Protein AF-A0A960FL04-F1 (afdb_monomer)

Radius of gyration: 22.28 Å; Cα contacts (8 Å, |Δi|>4): 168; chains: 1; bounding box: 43×36×70 Å

Foldseek 3Di:
DDDDDPPDPDPPPDDDDDDDDDDDDDDDDDDDDDDDDDPDPQDPPAPLLVQLDDLVCLVVCPDLQVSCLQLQLHWDAPDPDDDGDTDTRPNHDPSSVVSLLVSLVSCCVPPPVLVVQVVVVVVVVDDPVVSSSVSSSVVSSVSSCCSNPPPPLQQQLCNLVVLCVVVVHDLVNLCVVVVHDSVVNNCSSVVVGRDRVSRNVSVVVSVVD

Nearest PDB structures (foldseek):
  8wt6-assembly1_D  TM=8.148E-01  e=6.481E-02  Escherichia coli
  8wt9-assembly1_D  TM=8.478E-01  e=2.878E-01  Escherichia coli
  8wt7-assembly1_C  TM=8.369E-01  e=9.966E-01  Escherichia coli
  5woq-assembly2_C  TM=9.025E-01  e=3.452E+00  Mycolicibacterium smegmatis MC2 155
  3fya-assembly1_A  TM=7.498E-01  e=4.650E+00  Enterobacter sp. RFL1396

Mean predicted aligned error: 14.58 Å

pLDDT: mean 70.56, std 25.03, range [22.61, 95.69]

Secondary structure (DSSP, 8-state):
--PPP--------------------------------SS-TT--TTTSHHHH--GGGGGG---HHHHHHHTT-PPEE--SSS---EEPPSSS-HHHHHHHHHHHHHHHHH-HHHHHHHHHHHHTT--HHHHHHHHHHHHHHHHHHHHHS--TTS--HHHHHHHHHHTT--HHHHHHHHT--HHHHHHHHTTSS--HHHHHHHHHHHHT-

Solvent-accessible surface area (backbone atoms only — not comparable to full-atom values): 13070 Å² total; per-residue (Å²): 140,82,86,77,85,81,82,72,81,80,84,76,91,80,77,89,83,85,90,76,90,85,84,90,80,91,82,84,90,82,93,74,93,77,77,89,81,84,80,76,82,66,65,74,73,85,62,49,60,78,58,60,53,62,75,86,46,59,90,72,58,89,40,68,66,59,49,25,40,48,30,26,41,38,79,35,80,64,57,95,64,98,56,93,44,67,43,84,41,80,89,22,42,65,64,23,39,48,39,44,48,52,52,51,56,44,34,57,77,58,34,67,70,55,42,55,51,50,54,55,43,46,74,72,70,49,52,70,71,57,52,52,46,54,49,35,37,51,52,47,50,54,51,46,48,51,65,79,55,56,64,90,82,61,68,49,26,58,57,52,47,49,58,33,55,79,65,71,53,54,59,61,60,56,14,62,75,70,76,51,53,45,63,60,54,52,30,28,32,69,60,76,41,84,56,66,66,62,43,41,53,51,47,56,52,59,75,74,106

Sequence (209 aa):
MVLLPTDGIDRSENQHHVDILTGSGHGRCRHARRRSRGRCAGLGHRAAAGHIVVPDLAHRLHSEAAFAKLCGACPIPASSGKTNRHRLNRGGGRRANNALFHIVLVRLRHHPPTRAYIERRRAEGRTIREIVRCLKRYVTREVYTAITNPPADLPTGPQLRELRTDRHINLATVANHFATTPTDISRIERGLTHDTHLARRIRDRLLAT

Structure (mmCIF, N/CA/C/O backbone):
data_AF-A0A960FL04-F1
#
_entry.id   AF-A0A960FL04-F1
#
loop_
_atom_site.group_PDB
_atom_site.id
_atom_site.type_symbol
_atom_site.label_atom_id
_atom_site.label_alt_id
_atom_site.label_comp_id
_atom_site.label_asym_id
_atom_site.label_entity_id
_atom_site.label_seq_id
_atom_site.pdbx_PDB_ins_code
_atom_site.Cartn_x
_atom_site.Cartn_y
_atom_site.Cartn_z
_atom_site.occupancy
_atom_site.B_iso_or_equiv
_atom_site.auth_seq_id
_atom_site.auth_comp_id
_atom_site.auth_asym_id
_atom_site.auth_atom_id
_atom_site.pdbx_PDB_model_num
ATOM 1 N N . MET A 1 1 ? -11.256 -16.642 36.821 1.00 31.14 1 MET A N 1
ATOM 2 C CA . MET A 1 1 ? -10.737 -17.378 35.653 1.00 31.14 1 MET A CA 1
ATOM 3 C C . MET A 1 1 ? -11.778 -17.251 34.546 1.00 31.14 1 MET A C 1
ATOM 5 O O . MET A 1 1 ? -12.755 -17.978 34.565 1.00 31.14 1 MET A O 1
ATOM 9 N N . VAL A 1 2 ? -11.669 -16.227 33.690 1.00 23.70 2 VAL A N 1
ATOM 10 C CA . VAL A 1 2 ? -12.632 -15.983 32.598 1.00 23.70 2 VAL A CA 1
ATOM 11 C C . VAL A 1 2 ? -11.871 -16.108 31.287 1.00 23.70 2 VAL A C 1
ATOM 13 O O . VAL A 1 2 ? -10.975 -15.314 31.002 1.00 23.70 2 VAL A O 1
ATOM 16 N N . LEU A 1 3 ? -12.200 -17.167 30.555 1.00 25.98 3 LEU A N 1
ATOM 17 C CA . LEU A 1 3 ? -11.736 -17.474 29.209 1.00 25.98 3 LEU A CA 1
ATOM 18 C C . LEU A 1 3 ? -12.213 -16.376 28.247 1.00 25.98 3 LEU A C 1
ATOM 20 O O . LEU A 1 3 ? -13.405 -16.091 28.170 1.00 25.98 3 LEU A O 1
ATOM 24 N N . LEU A 1 4 ? -11.283 -15.752 27.523 1.00 28.16 4 LEU A N 1
ATOM 25 C CA . LEU A 1 4 ? -11.605 -14.926 26.359 1.00 28.16 4 LEU A CA 1
ATOM 26 C C . LEU A 1 4 ? -11.826 -15.857 25.154 1.00 28.16 4 LEU A C 1
ATOM 28 O O . LEU A 1 4 ? -10.934 -16.664 24.878 1.00 28.16 4 LEU A O 1
ATOM 32 N N . PRO A 1 5 ? -12.943 -15.749 24.413 1.00 29.17 5 PRO A N 1
ATOM 33 C CA . PRO A 1 5 ? -13.119 -16.481 23.167 1.00 29.17 5 PRO A CA 1
ATOM 34 C C . PRO A 1 5 ? -12.147 -15.945 22.117 1.00 29.17 5 PRO A C 1
ATOM 36 O O . PRO A 1 5 ? -12.077 -14.744 21.842 1.00 29.17 5 PRO A O 1
ATOM 39 N N . THR A 1 6 ? -11.368 -16.854 21.547 1.00 36.94 6 THR A N 1
ATOM 40 C CA . THR A 1 6 ? -10.558 -16.621 20.358 1.00 36.94 6 THR A CA 1
ATOM 41 C C . THR A 1 6 ? -11.434 -16.891 19.143 1.00 36.94 6 THR A C 1
ATOM 43 O O . THR A 1 6 ? -11.415 -17.985 18.593 1.00 36.94 6 THR A O 1
ATOM 46 N N . ASP A 1 7 ? -12.211 -15.899 18.708 1.00 29.77 7 ASP A N 1
ATOM 47 C CA . ASP A 1 7 ? -12.921 -16.021 17.433 1.00 29.77 7 ASP A CA 1
ATOM 48 C C . ASP A 1 7 ? -11.915 -15.856 16.292 1.00 29.77 7 ASP A C 1
ATOM 50 O O . ASP A 1 7 ? -11.523 -14.753 15.886 1.00 29.77 7 ASP A O 1
ATOM 54 N N . GLY A 1 8 ? -11.447 -17.015 15.829 1.00 27.41 8 GLY A N 1
ATOM 55 C CA . GLY A 1 8 ? -10.754 -17.188 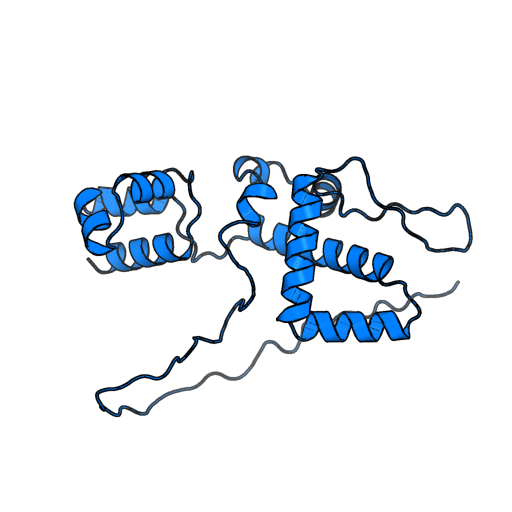14.571 1.00 27.41 8 GLY A CA 1
ATOM 56 C C . GLY A 1 8 ? -11.610 -16.635 13.442 1.00 27.41 8 GLY A C 1
ATOM 57 O O . GLY A 1 8 ? -12.753 -17.031 13.244 1.00 27.41 8 GLY A O 1
ATOM 58 N N . ILE A 1 9 ? -11.039 -15.701 12.686 1.00 33.72 9 ILE A N 1
ATOM 59 C CA . ILE A 1 9 ? -11.548 -15.398 11.354 1.00 33.72 9 ILE A CA 1
ATOM 60 C C . ILE A 1 9 ? -11.244 -16.641 10.524 1.00 33.72 9 ILE A C 1
ATOM 62 O O . ILE A 1 9 ? -10.078 -16.941 10.251 1.00 33.72 9 ILE A O 1
ATOM 66 N N . ASP A 1 10 ? -12.314 -17.367 10.237 1.00 24.41 10 ASP A N 1
ATOM 67 C CA . ASP A 1 10 ? -12.359 -18.608 9.490 1.00 24.41 10 ASP A CA 1
ATOM 68 C C . ASP A 1 10 ? -11.531 -18.510 8.197 1.00 24.41 10 ASP A C 1
ATOM 70 O O . ASP A 1 10 ? -11.636 -17.550 7.428 1.00 24.41 10 ASP A O 1
ATOM 74 N N . ARG A 1 11 ? -10.631 -19.478 8.009 1.00 28.89 11 ARG A N 1
ATOM 75 C CA . ARG A 1 11 ? -9.675 -19.569 6.892 1.00 28.89 11 ARG A CA 1
ATOM 76 C C . ARG A 1 11 ? -10.139 -20.554 5.811 1.00 28.89 11 ARG A C 1
ATOM 78 O O . ARG A 1 11 ? -9.328 -20.923 4.966 1.00 28.89 11 ARG A O 1
ATOM 85 N N . SER A 1 12 ? -11.392 -21.006 5.843 1.00 27.52 12 SER A N 1
ATOM 86 C CA . SER A 1 12 ? -11.799 -22.234 5.147 1.00 27.52 12 SER A CA 1
ATOM 87 C C . SER A 1 12 ? -12.640 -22.082 3.870 1.00 27.52 12 SER A C 1
ATOM 89 O O . SER A 1 12 ? -12.880 -23.088 3.216 1.00 27.52 12 SER A O 1
ATOM 91 N N . GLU A 1 13 ? -13.003 -20.884 3.403 1.00 27.16 13 GLU A N 1
ATOM 92 C CA . GLU A 1 13 ? -13.770 -20.738 2.143 1.00 27.16 13 GLU A CA 1
ATOM 93 C C . GLU A 1 13 ? -12.901 -20.304 0.956 1.00 27.16 13 GLU A C 1
ATOM 95 O O . GLU A 1 13 ? -13.159 -19.309 0.280 1.00 27.16 13 GLU A O 1
ATOM 100 N N . ASN A 1 14 ? -11.818 -21.040 0.713 1.00 31.89 14 ASN A N 1
ATOM 101 C CA . ASN A 1 14 ? -10.922 -20.783 -0.411 1.00 31.89 14 ASN A CA 1
ATOM 102 C C . ASN A 1 14 ? -10.630 -22.077 -1.180 1.00 31.89 14 ASN A C 1
ATOM 104 O O . ASN A 1 14 ? -9.474 -22.431 -1.363 1.00 31.89 14 ASN A O 1
ATOM 108 N N . GLN A 1 15 ? -11.668 -22.802 -1.605 1.00 32.00 15 GLN A N 1
ATOM 109 C CA . GLN A 1 15 ? -11.532 -23.924 -2.535 1.00 32.00 15 GLN A CA 1
ATOM 110 C C . GLN A 1 15 ? -12.874 -24.185 -3.247 1.00 32.00 15 GLN A C 1
ATOM 112 O O . GLN A 1 15 ? -13.914 -24.169 -2.599 1.00 32.00 15 GLN A O 1
ATOM 117 N N . HIS A 1 16 ? -12.818 -24.465 -4.558 1.00 23.75 16 HIS A N 1
ATOM 118 C CA . HIS A 1 16 ? -13.925 -24.762 -5.496 1.00 23.75 16 HIS A CA 1
ATOM 119 C C . HIS A 1 16 ? -14.654 -23.496 -6.006 1.00 23.75 16 HIS A C 1
ATOM 121 O O . HIS A 1 16 ? -15.264 -22.762 -5.249 1.00 23.75 16 HIS A O 1
ATOM 127 N N . HIS A 1 17 ? -14.580 -23.100 -7.278 1.00 24.36 17 HIS A N 1
ATOM 128 C CA . HIS A 1 17 ? -14.848 -23.896 -8.471 1.00 24.36 17 HIS A CA 1
ATOM 129 C C . HIS A 1 17 ? -14.073 -23.325 -9.675 1.00 24.36 17 HIS A C 1
ATOM 131 O O . HIS A 1 17 ? -14.052 -22.114 -9.906 1.00 24.36 17 HIS A O 1
ATOM 137 N N . VAL A 1 18 ? -13.422 -24.221 -10.410 1.00 25.67 18 VAL A N 1
ATOM 138 C CA . VAL A 1 18 ? -12.772 -23.999 -11.708 1.00 25.67 18 VAL A CA 1
ATOM 139 C C . VAL A 1 18 ? -13.790 -24.379 -12.803 1.00 25.67 18 VAL A C 1
ATOM 141 O O . VAL A 1 18 ? -14.820 -24.968 -12.483 1.00 25.67 18 VAL A O 1
ATOM 144 N N . ASP A 1 19 ? -13.481 -24.044 -14.056 1.00 22.61 19 ASP A N 1
ATOM 145 C CA . ASP A 1 19 ? -14.133 -24.463 -15.315 1.00 22.61 19 ASP A CA 1
ATOM 146 C C . ASP A 1 19 ? -15.198 -23.533 -15.914 1.00 22.61 19 ASP A C 1
ATOM 148 O O . ASP A 1 19 ? -16.098 -23.066 -15.228 1.00 22.61 19 ASP A O 1
ATOM 152 N N . ILE A 1 20 ? -15.260 -23.286 -17.226 1.00 25.33 20 ILE A N 1
ATOM 153 C CA . ILE A 1 20 ? -14.316 -23.192 -18.362 1.00 25.33 20 ILE A CA 1
ATOM 154 C C . ILE A 1 20 ? -15.226 -22.713 -19.511 1.00 25.33 20 ILE A C 1
ATOM 156 O O . ILE A 1 20 ? -16.278 -23.309 -19.694 1.00 25.33 20 ILE A O 1
ATOM 160 N N . LEU A 1 21 ? -14.792 -21.674 -20.247 1.00 26.05 21 LEU A N 1
ATOM 161 C CA . LEU A 1 21 ? -15.064 -21.355 -21.673 1.00 26.05 21 LEU A CA 1
ATOM 162 C C . LEU A 1 21 ? -16.557 -21.266 -22.130 1.00 26.05 21 LEU A C 1
ATOM 164 O O . LEU A 1 21 ? -17.462 -21.760 -21.493 1.00 26.05 21 LEU A O 1
ATOM 168 N N . THR A 1 22 ? -17.021 -20.587 -23.178 1.00 25.73 22 THR A N 1
ATOM 169 C CA . THR A 1 22 ? -16.543 -20.085 -24.477 1.00 25.73 22 THR A CA 1
ATOM 170 C C . THR A 1 22 ? -17.613 -19.090 -24.971 1.00 25.73 22 THR A C 1
ATOM 172 O O . THR A 1 22 ? -18.790 -19.269 -24.669 1.00 25.73 22 THR A O 1
ATOM 175 N N . GLY A 1 23 ? -17.260 -18.092 -25.791 1.00 23.03 23 GLY A N 1
ATOM 176 C CA . GLY A 1 23 ? -18.267 -17.273 -26.483 1.00 23.03 23 GLY A CA 1
ATOM 177 C C . GLY A 1 23 ? -17.691 -16.114 -27.289 1.00 23.03 23 GLY A C 1
ATOM 178 O O . GLY A 1 23 ? -17.760 -14.964 -26.867 1.00 23.03 23 GLY A O 1
ATOM 179 N N . SER A 1 24 ? -17.096 -16.439 -28.438 1.00 26.67 24 SER A N 1
ATOM 180 C CA . SER A 1 24 ? -16.622 -15.500 -29.461 1.00 26.67 24 SER A CA 1
ATOM 181 C C . SER A 1 24 ? -17.782 -14.704 -30.073 1.00 26.67 24 SER A C 1
ATOM 183 O O . SER A 1 24 ? -18.812 -15.282 -30.404 1.00 26.67 24 SER A O 1
ATOM 185 N N . GLY A 1 25 ? -17.600 -13.400 -30.296 1.00 24.72 25 GLY A N 1
ATOM 186 C CA . GLY A 1 25 ? -18.564 -12.562 -31.015 1.00 24.72 25 GLY A CA 1
ATOM 187 C C . GLY A 1 25 ? -17.971 -11.205 -31.389 1.00 24.72 25 GLY A C 1
ATOM 188 O O . GLY A 1 25 ? -17.815 -10.328 -30.544 1.00 24.72 25 GLY A O 1
ATOM 189 N N . HIS A 1 26 ? -17.600 -11.053 -32.659 1.00 26.77 26 HIS A N 1
ATOM 190 C CA . HIS A 1 26 ? -17.077 -9.825 -33.259 1.00 26.77 26 HIS A CA 1
ATOM 191 C C . HIS A 1 26 ? -18.150 -8.720 -33.316 1.00 26.77 26 HIS A C 1
ATOM 193 O O . HIS A 1 26 ? -19.274 -8.978 -33.730 1.00 26.77 26 HIS A O 1
ATOM 199 N N . GLY A 1 27 ? -17.790 -7.470 -32.999 1.00 24.75 27 GLY A N 1
ATOM 200 C CA . GLY A 1 27 ? -18.679 -6.316 -33.187 1.00 24.75 27 GLY A CA 1
ATOM 201 C C . GLY A 1 27 ? -18.007 -4.983 -32.863 1.00 24.75 27 GLY A C 1
ATOM 202 O O . GLY A 1 27 ? -17.686 -4.691 -31.715 1.00 24.75 27 GLY A O 1
ATOM 203 N N . ARG A 1 28 ? -17.755 -4.180 -33.896 1.00 25.72 28 ARG A N 1
ATOM 204 C CA . ARG A 1 28 ? -17.073 -2.881 -33.840 1.00 25.72 28 ARG A CA 1
ATOM 205 C C . ARG A 1 28 ? -17.951 -1.766 -33.239 1.00 25.72 28 ARG A C 1
ATOM 207 O O . ARG A 1 28 ? -19.141 -1.700 -33.506 1.00 25.72 28 ARG A O 1
ATOM 214 N N . CYS A 1 29 ? -17.264 -0.811 -32.601 1.00 26.19 29 CYS A N 1
ATOM 215 C CA . CYS A 1 29 ? -17.565 0.630 -32.509 1.00 26.19 29 CYS A CA 1
ATOM 216 C C . CYS A 1 29 ? -18.664 1.162 -31.549 1.00 26.19 29 CYS A C 1
ATOM 218 O O . CYS A 1 29 ? -19.853 1.041 -31.808 1.00 26.19 29 CYS A O 1
ATOM 220 N N . ARG A 1 30 ? -18.184 1.982 -30.585 1.00 25.47 30 ARG A N 1
ATOM 221 C CA . ARG A 1 30 ? -18.693 3.285 -30.059 1.00 25.47 30 ARG A CA 1
ATOM 222 C C . ARG A 1 30 ? -18.921 3.321 -28.534 1.00 25.47 30 ARG A C 1
ATOM 224 O O . ARG A 1 30 ? -19.793 2.664 -27.994 1.00 25.47 30 ARG A O 1
ATOM 231 N N . HIS A 1 31 ? -18.100 4.143 -27.869 1.00 31.23 31 HIS A N 1
ATOM 232 C CA . HIS A 1 31 ? -18.301 4.787 -26.560 1.00 31.23 31 HIS A CA 1
ATOM 233 C C . HIS A 1 31 ? -19.063 4.011 -25.466 1.00 31.23 31 HIS A C 1
ATOM 235 O O . HIS A 1 31 ? -20.243 4.243 -25.235 1.00 31.23 31 HIS A O 1
ATOM 241 N N . ALA A 1 32 ? -18.343 3.219 -24.661 1.00 24.50 32 ALA A N 1
ATOM 242 C CA . ALA A 1 32 ? -18.790 2.857 -23.314 1.00 24.50 32 ALA A CA 1
ATOM 243 C C . ALA A 1 32 ? -17.594 2.572 -22.393 1.00 24.50 32 ALA A C 1
ATOM 245 O O . ALA A 1 32 ? -16.780 1.680 -22.629 1.00 24.50 32 ALA A O 1
ATOM 246 N N . ARG A 1 33 ? -17.485 3.352 -21.312 1.00 35.19 33 ARG A N 1
ATOM 247 C CA . ARG A 1 33 ? -16.512 3.171 -20.228 1.00 35.19 33 ARG A CA 1
ATOM 248 C C . ARG A 1 33 ? -16.743 1.818 -19.542 1.00 35.19 33 ARG A C 1
ATOM 250 O O . ARG A 1 33 ? -17.565 1.727 -18.636 1.00 35.19 33 ARG A O 1
ATOM 257 N N . ARG A 1 34 ? -15.985 0.781 -19.903 1.00 27.58 34 ARG A N 1
ATOM 258 C CA . ARG A 1 34 ? -15.960 -0.495 -19.167 1.00 27.58 34 ARG A CA 1
ATOM 259 C C . ARG A 1 34 ? -14.714 -0.545 -18.283 1.00 27.58 34 ARG A C 1
ATOM 261 O O . ARG A 1 34 ? -13.635 -0.942 -18.705 1.00 27.58 34 ARG A O 1
ATOM 268 N N . ARG A 1 35 ? -14.865 -0.062 -17.044 1.00 29.61 35 ARG A N 1
ATOM 269 C CA . ARG A 1 35 ? -13.852 -0.182 -15.986 1.00 29.61 35 ARG A CA 1
ATOM 270 C C . ARG A 1 35 ? -13.666 -1.660 -15.650 1.00 29.61 35 ARG A C 1
ATOM 272 O O . ARG A 1 35 ? -14.594 -2.294 -15.151 1.00 29.61 35 ARG A O 1
ATOM 279 N N . SER A 1 36 ? -12.464 -2.166 -15.892 1.00 27.89 36 SER A N 1
ATOM 280 C CA . SER A 1 36 ? -11.960 -3.415 -15.336 1.00 27.89 36 SER A CA 1
ATOM 281 C C . SER A 1 36 ? -12.150 -3.411 -13.815 1.00 27.89 36 SER A C 1
ATOM 283 O O . SER A 1 36 ? -11.622 -2.564 -13.092 1.00 27.89 36 SER A O 1
ATOM 285 N N . ARG A 1 37 ? -12.979 -4.332 -13.323 1.00 32.66 37 ARG A N 1
ATOM 286 C CA . ARG A 1 37 ? -13.161 -4.615 -11.899 1.00 32.66 37 ARG A CA 1
ATOM 287 C C . ARG A 1 37 ? -12.581 -5.995 -11.638 1.00 32.66 37 ARG A C 1
ATOM 289 O O . ARG A 1 37 ? -13.041 -6.964 -12.224 1.00 32.66 37 ARG A O 1
ATOM 296 N N . GLY A 1 38 ? -11.590 -6.062 -10.757 1.00 29.17 38 GLY A N 1
ATOM 297 C CA . GLY A 1 38 ? -11.053 -7.317 -10.244 1.00 29.17 38 GLY A CA 1
ATOM 298 C C . GLY A 1 38 ? -9.600 -7.167 -9.817 1.00 29.17 38 GLY A C 1
ATOM 299 O O . GLY A 1 38 ? -8.720 -7.182 -10.667 1.00 29.17 38 GLY A O 1
ATOM 300 N N . ARG A 1 39 ? -9.396 -7.075 -8.493 1.00 31.81 39 ARG A N 1
ATOM 301 C CA . ARG A 1 39 ? -8.144 -6.890 -7.727 1.00 31.81 39 ARG A CA 1
ATOM 302 C C . ARG A 1 39 ? -7.782 -5.420 -7.445 1.00 31.81 39 ARG A C 1
ATOM 304 O O . ARG A 1 39 ? -7.383 -4.660 -8.315 1.00 31.81 39 ARG A O 1
ATOM 311 N N . CYS A 1 40 ? -7.982 -5.026 -6.183 1.00 30.20 40 CYS A N 1
ATOM 312 C CA . CYS A 1 40 ? -7.580 -3.745 -5.587 1.00 30.20 40 CYS A CA 1
ATOM 313 C C . CYS A 1 40 ? -8.107 -2.472 -6.281 1.00 30.20 40 CYS A C 1
ATOM 315 O O . CYS A 1 40 ? -7.363 -1.523 -6.529 1.00 30.20 40 CYS A O 1
ATOM 317 N N . ALA A 1 41 ? -9.416 -2.391 -6.536 1.00 35.22 41 ALA A N 1
ATOM 318 C CA . ALA A 1 41 ? -10.051 -1.146 -6.976 1.00 35.22 41 ALA A CA 1
ATOM 319 C C . ALA A 1 41 ? -10.153 -0.141 -5.806 1.00 35.22 41 ALA A C 1
ATOM 321 O O . ALA A 1 41 ? -11.191 -0.010 -5.164 1.00 35.22 41 ALA A O 1
ATOM 322 N N . GLY A 1 42 ? -9.049 0.548 -5.506 1.00 26.08 42 GLY A N 1
ATOM 323 C CA . GLY A 1 42 ? -9.003 1.591 -4.476 1.00 26.08 42 GLY A CA 1
ATOM 324 C C . GLY A 1 42 ? -7.611 2.062 -4.049 1.00 26.08 42 GLY A C 1
ATOM 325 O O . GLY A 1 42 ? -7.520 2.967 -3.228 1.00 26.08 42 GLY A O 1
ATOM 326 N N . LEU A 1 43 ? -6.522 1.505 -4.584 1.00 33.19 43 LEU A N 1
ATOM 327 C CA . LEU A 1 43 ? -5.189 2.071 -4.382 1.00 33.19 43 LEU A CA 1
ATOM 328 C C . LEU A 1 43 ? -4.878 2.999 -5.556 1.00 33.19 43 LEU A C 1
ATOM 330 O O . LEU A 1 43 ? -4.527 2.554 -6.645 1.00 33.19 43 LEU A O 1
ATOM 334 N N . GLY A 1 44 ? -4.994 4.309 -5.330 1.00 28.95 44 GLY A N 1
ATOM 335 C CA . GLY A 1 44 ? -4.253 5.294 -6.115 1.00 28.95 44 GLY A CA 1
ATOM 336 C C . GLY A 1 44 ? -2.762 5.029 -5.909 1.00 28.95 44 GLY A C 1
ATOM 337 O O . GLY A 1 44 ? -2.134 5.603 -5.024 1.00 28.95 44 GLY A O 1
ATOM 338 N N . HIS A 1 45 ? -2.226 4.082 -6.676 1.00 37.69 45 HIS A N 1
ATOM 339 C CA . HIS A 1 45 ? -0.957 3.394 -6.442 1.00 37.69 45 HIS A CA 1
ATOM 340 C C . HIS A 1 45 ? 0.296 4.273 -6.558 1.00 37.69 45 HIS A C 1
ATOM 342 O O . HIS A 1 45 ? 1.390 3.790 -6.295 1.00 37.69 45 HIS A O 1
ATOM 348 N N . ARG A 1 46 ? 0.174 5.555 -6.913 1.00 34.88 46 ARG A N 1
ATOM 349 C CA . ARG A 1 46 ? 1.332 6.376 -7.288 1.00 34.88 46 ARG A CA 1
ATOM 350 C C . ARG A 1 46 ? 1.870 7.321 -6.209 1.00 34.88 46 ARG A C 1
ATOM 352 O O . ARG A 1 46 ? 2.988 7.785 -6.366 1.00 34.88 46 ARG A O 1
ATOM 359 N N . ALA A 1 47 ? 1.149 7.575 -5.111 1.00 31.88 47 ALA A N 1
ATOM 360 C CA . ALA A 1 47 ? 1.601 8.561 -4.112 1.00 31.88 47 ALA A CA 1
ATOM 361 C C . ALA A 1 47 ? 1.817 8.007 -2.692 1.00 31.88 47 ALA A C 1
ATOM 363 O O . ALA A 1 47 ? 2.711 8.464 -1.991 1.00 31.88 47 ALA A O 1
ATOM 364 N N . ALA A 1 48 ? 1.041 7.018 -2.235 1.00 31.75 48 ALA A N 1
ATOM 365 C CA . ALA A 1 48 ? 1.092 6.623 -0.821 1.00 31.75 48 ALA A CA 1
ATOM 366 C C . ALA A 1 48 ? 2.265 5.686 -0.473 1.00 31.75 48 ALA A C 1
ATOM 368 O O . ALA A 1 48 ? 2.835 5.812 0.607 1.00 31.75 48 ALA A O 1
ATOM 369 N N . ALA A 1 49 ? 2.655 4.771 -1.369 1.00 37.03 49 ALA A N 1
ATOM 370 C CA . ALA A 1 49 ? 3.681 3.765 -1.069 1.00 37.03 49 ALA A CA 1
ATOM 371 C C . ALA A 1 49 ? 5.088 4.375 -0.911 1.00 37.03 49 ALA A C 1
ATOM 373 O O . ALA A 1 49 ? 5.787 4.048 0.046 1.00 37.03 49 ALA A O 1
ATOM 374 N N . GLY A 1 50 ? 5.458 5.335 -1.770 1.00 42.38 50 GLY A N 1
ATOM 375 C CA . GLY A 1 50 ? 6.775 5.989 -1.735 1.00 42.38 50 GLY A CA 1
ATOM 376 C C . GLY A 1 50 ? 7.037 6.850 -0.492 1.00 42.38 50 GLY A C 1
ATOM 377 O O . GLY A 1 50 ? 8.186 7.149 -0.186 1.00 42.38 50 GLY A O 1
ATOM 378 N N . HIS A 1 51 ? 5.994 7.230 0.255 1.00 42.16 51 HIS A N 1
ATOM 379 C CA . HIS A 1 51 ? 6.134 7.987 1.505 1.00 42.16 51 HIS A CA 1
ATOM 380 C C . HIS A 1 51 ? 6.107 7.121 2.770 1.00 42.16 51 HIS A C 1
ATOM 382 O O . HIS A 1 51 ? 6.419 7.632 3.848 1.00 42.16 51 HIS A O 1
ATOM 388 N N . ILE A 1 52 ? 5.695 5.851 2.674 1.00 51.47 52 ILE A N 1
ATOM 389 C CA . ILE A 1 52 ? 5.557 4.977 3.847 1.00 51.47 52 ILE A CA 1
ATOM 390 C C . ILE A 1 52 ? 6.831 4.164 4.065 1.00 51.47 52 ILE A C 1
ATOM 392 O O . ILE A 1 52 ? 7.250 4.037 5.214 1.00 51.47 52 ILE A O 1
ATOM 396 N N . VAL A 1 53 ? 7.459 3.645 3.003 1.00 52.72 53 VAL A N 1
ATOM 397 C CA . VAL A 1 53 ? 8.623 2.755 3.126 1.00 52.72 53 VAL A CA 1
ATOM 398 C C . VAL A 1 53 ? 9.658 3.079 2.059 1.00 52.72 53 VAL A C 1
ATOM 400 O O . VAL A 1 53 ? 9.371 3.021 0.867 1.00 52.72 53 VAL A O 1
ATOM 403 N N . VAL A 1 54 ? 10.871 3.414 2.501 1.00 52.19 54 VAL A N 1
ATOM 404 C CA . VAL A 1 54 ? 12.059 3.385 1.643 1.00 52.19 54 VAL A CA 1
ATOM 405 C C . VAL A 1 54 ? 12.321 1.903 1.335 1.00 52.19 54 VAL A C 1
ATOM 407 O O . VAL A 1 54 ? 12.423 1.141 2.293 1.00 52.19 54 VAL A O 1
ATOM 410 N N . PRO A 1 55 ? 12.401 1.461 0.067 1.00 50.47 55 PRO A N 1
ATOM 411 C CA . PRO A 1 55 ? 12.603 0.048 -0.291 1.00 50.47 55 PRO A CA 1
ATOM 412 C C . PRO A 1 55 ? 13.803 -0.596 0.417 1.00 50.47 55 PRO A C 1
ATOM 414 O O . PRO A 1 55 ? 13.743 -1.748 0.835 1.00 50.47 55 PRO A O 1
ATOM 417 N N . ASP A 1 56 ? 14.846 0.196 0.656 1.00 50.53 56 ASP A N 1
ATOM 418 C CA . ASP A 1 56 ? 16.049 -0.190 1.397 1.00 50.53 56 ASP A CA 1
ATOM 419 C C . ASP A 1 56 ? 15.803 -0.476 2.893 1.00 50.53 56 ASP A C 1
ATOM 421 O O . ASP A 1 56 ? 16.637 -1.036 3.588 1.00 50.53 56 ASP A O 1
ATOM 425 N N . LEU A 1 57 ? 14.631 -0.142 3.431 1.00 58.00 57 LEU A N 1
ATOM 426 C CA . LEU A 1 57 ? 14.258 -0.503 4.795 1.00 58.00 57 LEU A CA 1
ATOM 427 C C . LEU A 1 57 ? 13.652 -1.909 4.878 1.00 58.00 57 LEU A C 1
ATOM 429 O O . LEU A 1 57 ? 13.620 -2.475 5.965 1.00 58.00 57 LEU A O 1
ATOM 433 N N . ALA A 1 58 ? 13.181 -2.487 3.765 1.00 60.34 58 ALA A N 1
ATOM 434 C CA . ALA A 1 58 ? 12.435 -3.747 3.773 1.00 60.34 58 ALA A CA 1
ATOM 435 C C . ALA A 1 58 ? 13.232 -4.901 4.406 1.00 60.34 58 ALA A C 1
ATOM 437 O O . ALA A 1 58 ? 12.697 -5.611 5.256 1.00 60.34 58 ALA A O 1
ATOM 438 N N . HIS A 1 59 ? 14.527 -5.017 4.091 1.00 64.12 59 HIS A N 1
ATOM 439 C CA . HIS A 1 59 ? 15.415 -6.036 4.667 1.00 64.12 59 HIS A CA 1
ATOM 440 C C . HIS A 1 59 ? 15.710 -5.822 6.167 1.00 64.12 59 HIS A C 1
ATOM 442 O O . HIS A 1 59 ? 16.134 -6.748 6.851 1.00 64.12 59 HIS A O 1
ATOM 448 N N . ARG A 1 60 ? 15.464 -4.616 6.700 1.00 66.62 60 ARG A N 1
ATOM 449 C CA . ARG A 1 60 ? 15.670 -4.253 8.117 1.00 66.62 60 ARG A CA 1
ATOM 450 C C . ARG A 1 60 ? 14.395 -4.364 8.961 1.00 66.62 60 ARG A C 1
ATOM 452 O O . ARG A 1 60 ? 14.415 -4.097 10.163 1.00 66.62 60 ARG A O 1
ATOM 459 N N . LEU A 1 61 ? 13.254 -4.711 8.357 1.00 71.06 61 LEU A N 1
ATOM 460 C CA . LEU A 1 61 ? 11.973 -4.823 9.057 1.00 71.06 61 LEU A CA 1
ATOM 461 C C . LEU A 1 61 ? 11.764 -6.236 9.619 1.00 71.06 61 LEU A C 1
ATOM 463 O O . LEU A 1 61 ? 11.044 -7.056 9.055 1.00 71.06 61 LEU A O 1
ATOM 467 N N . HIS A 1 62 ? 12.332 -6.489 10.795 1.00 70.50 62 HIS A N 1
ATOM 468 C CA . HIS A 1 62 ? 12.291 -7.806 11.444 1.00 70.50 62 HIS A CA 1
ATOM 469 C C . HIS A 1 62 ? 10.912 -8.219 12.000 1.00 70.50 62 HIS A C 1
ATOM 471 O O . HIS A 1 62 ? 10.712 -9.386 12.318 1.00 70.50 62 HIS A O 1
ATOM 477 N N . SER A 1 63 ? 9.950 -7.294 12.158 1.00 84.69 63 SER A N 1
ATOM 478 C CA . SER A 1 63 ? 8.599 -7.644 12.628 1.00 84.69 63 SER A CA 1
ATOM 479 C C . SER A 1 63 ? 7.508 -6.648 12.223 1.00 84.69 63 SER A C 1
ATOM 481 O O . SER A 1 63 ? 7.740 -5.440 12.104 1.00 84.69 63 SER A O 1
ATOM 483 N N . GLU A 1 64 ? 6.270 -7.144 12.122 1.00 85.31 64 GLU A N 1
ATOM 484 C CA . GLU A 1 64 ? 5.066 -6.325 11.903 1.00 85.31 64 GLU A CA 1
ATOM 485 C C . GLU A 1 64 ? 4.897 -5.263 13.007 1.00 85.31 64 GLU A C 1
ATOM 487 O O . GLU A 1 64 ? 4.515 -4.117 12.756 1.00 85.31 64 GLU A O 1
ATOM 492 N N . ALA A 1 65 ? 5.201 -5.625 14.258 1.00 85.50 65 ALA A N 1
ATOM 493 C CA . ALA A 1 65 ? 5.094 -4.718 15.395 1.00 85.50 65 ALA A CA 1
ATOM 494 C C . ALA A 1 65 ? 6.109 -3.567 15.312 1.00 85.50 65 ALA A C 1
ATOM 496 O O . ALA A 1 65 ? 5.739 -2.416 15.573 1.00 85.50 65 ALA A O 1
ATOM 497 N N . ALA A 1 66 ? 7.350 -3.851 14.900 1.00 85.44 66 ALA A N 1
ATOM 498 C CA . ALA A 1 66 ? 8.363 -2.828 14.655 1.00 85.44 66 ALA A CA 1
ATOM 499 C C . ALA A 1 66 ? 7.932 -1.884 13.525 1.00 85.44 66 ALA A C 1
ATOM 501 O O . ALA A 1 66 ? 8.012 -0.663 13.680 1.00 85.44 66 ALA A O 1
ATOM 502 N N . PHE A 1 67 ? 7.368 -2.428 12.443 1.00 85.38 67 PHE A N 1
ATOM 503 C CA . PHE A 1 67 ? 6.837 -1.630 11.340 1.00 85.38 67 PHE A CA 1
ATOM 504 C C . PHE A 1 67 ? 5.700 -0.698 11.786 1.00 85.38 67 PHE A C 1
ATOM 506 O O . PHE A 1 67 ? 5.705 0.502 11.510 1.00 85.38 67 PHE A O 1
ATOM 513 N N . ALA A 1 68 ? 4.755 -1.201 12.577 1.00 87.44 68 ALA A N 1
ATOM 514 C CA . ALA A 1 68 ? 3.681 -0.372 13.110 1.00 87.44 68 ALA A CA 1
ATOM 515 C C . ALA A 1 68 ? 4.158 0.700 14.095 1.00 87.44 68 ALA A C 1
ATOM 517 O O . ALA A 1 68 ? 3.555 1.776 14.174 1.00 87.44 68 ALA A O 1
ATOM 518 N N . LYS A 1 69 ? 5.229 0.431 14.848 1.00 86.62 69 LYS A N 1
ATOM 519 C CA . LYS A 1 69 ? 5.871 1.430 15.707 1.00 86.62 69 LYS A CA 1
ATOM 520 C C . LYS A 1 69 ? 6.509 2.533 14.861 1.00 86.62 69 LYS A C 1
ATOM 522 O O . LYS A 1 69 ? 6.247 3.703 15.135 1.00 86.62 69 LYS A O 1
ATOM 527 N N . LEU A 1 70 ? 7.229 2.166 13.799 1.00 85.38 70 LEU A N 1
ATOM 528 C CA . LEU A 1 70 ? 7.830 3.098 12.843 1.00 85.38 70 LEU A CA 1
ATOM 529 C C . LEU A 1 70 ? 6.777 3.998 12.184 1.00 85.38 70 LEU A C 1
ATOM 531 O O . LEU A 1 70 ? 6.940 5.215 12.147 1.00 85.38 70 LEU A O 1
ATOM 535 N N . CYS A 1 71 ? 5.659 3.432 11.725 1.00 83.50 71 CYS A N 1
ATOM 536 C CA . CYS A 1 71 ? 4.582 4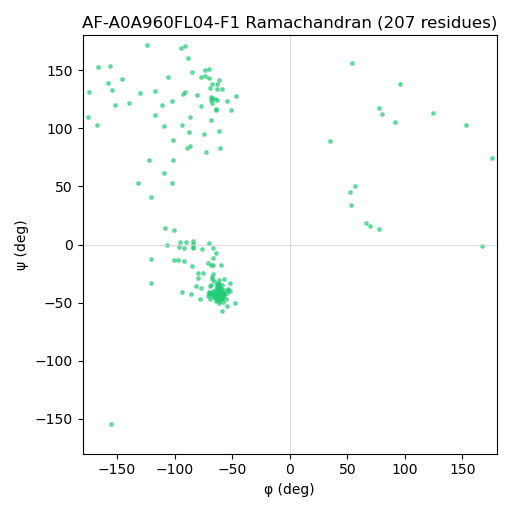.205 11.105 1.00 83.50 71 CYS A CA 1
ATOM 537 C C . CYS A 1 71 ? 3.706 4.981 12.108 1.00 83.50 71 CYS A C 1
ATOM 539 O O . CYS A 1 71 ? 2.790 5.686 11.689 1.00 83.50 71 CYS A O 1
ATOM 541 N N . GLY A 1 72 ? 3.925 4.842 13.422 1.00 85.38 72 GLY A N 1
ATOM 542 C CA . GLY A 1 72 ? 3.098 5.483 14.454 1.00 85.38 72 GLY A CA 1
ATOM 543 C C . GLY A 1 72 ? 1.675 4.915 14.576 1.00 85.38 72 GLY A C 1
ATOM 544 O O . GLY A 1 72 ? 0.813 5.540 15.191 1.00 85.38 72 GLY A O 1
ATOM 545 N N . ALA A 1 73 ? 1.422 3.731 14.010 1.00 85.38 73 ALA A N 1
ATOM 546 C CA . ALA A 1 73 ? 0.139 3.024 14.065 1.00 85.38 73 ALA A CA 1
ATOM 547 C C . ALA A 1 73 ? 0.036 2.048 15.253 1.00 85.38 73 ALA A C 1
ATOM 549 O O . ALA A 1 73 ? -1.003 1.419 15.455 1.00 85.38 73 ALA A O 1
ATOM 550 N N . CYS A 1 74 ? 1.106 1.899 16.042 1.00 83.81 74 CYS A N 1
ATOM 551 C CA . CYS A 1 74 ? 1.104 1.066 17.241 1.00 83.81 74 CYS A CA 1
ATOM 552 C C . CYS A 1 74 ? 0.183 1.664 18.329 1.00 83.81 74 CYS A C 1
ATOM 554 O O . CYS A 1 74 ? 0.402 2.814 18.729 1.00 83.81 74 CYS A O 1
ATOM 556 N N . PRO A 1 75 ? -0.839 0.926 18.809 1.00 77.25 75 PRO A N 1
ATOM 557 C CA . PRO A 1 75 ? -1.684 1.386 19.904 1.00 77.25 75 PRO A CA 1
ATOM 558 C C . PRO A 1 75 ? -0.873 1.423 21.203 1.00 77.25 75 PRO A C 1
ATOM 560 O O . PRO A 1 75 ? -0.275 0.423 21.587 1.00 77.25 75 PRO A O 1
ATOM 563 N N . ILE A 1 76 ? -0.864 2.565 21.895 1.00 79.12 76 ILE A N 1
ATOM 564 C CA . ILE A 1 76 ? -0.236 2.665 23.217 1.00 79.12 76 ILE A CA 1
ATOM 565 C C . ILE A 1 76 ? -1.343 2.640 24.273 1.00 79.12 76 ILE A C 1
ATOM 567 O O . ILE A 1 76 ? -2.241 3.487 24.195 1.00 79.12 76 ILE A O 1
ATOM 571 N N . PRO A 1 77 ? -1.319 1.711 25.245 1.00 77.06 77 PRO A N 1
ATOM 572 C CA . PRO A 1 77 ? -2.292 1.713 26.332 1.00 77.06 77 PRO A CA 1
ATOM 573 C C . PRO A 1 77 ? -2.213 3.039 27.093 1.00 77.06 77 PRO A C 1
ATOM 575 O O . PRO A 1 77 ? -1.134 3.564 27.367 1.00 77.06 77 PRO A O 1
ATOM 578 N N . ALA A 1 78 ? -3.368 3.630 27.365 1.00 73.69 78 ALA A N 1
ATOM 579 C CA . ALA A 1 78 ? -3.511 4.884 28.094 1.00 73.69 78 ALA A CA 1
ATOM 580 C C . ALA A 1 78 ? -4.352 4.666 29.354 1.00 73.69 78 ALA A C 1
ATOM 582 O O . ALA A 1 78 ? -5.229 5.466 29.669 1.00 73.69 78 ALA A O 1
ATOM 583 N N . SER A 1 79 ? -4.112 3.548 30.031 1.00 71.81 79 SER A N 1
ATOM 584 C CA . SER A 1 79 ? -4.811 3.176 31.249 1.00 71.81 79 SER A CA 1
ATOM 585 C C . SER A 1 79 ? -3.883 2.436 32.205 1.00 71.81 79 SER A C 1
ATOM 587 O O . SER A 1 79 ? -3.042 1.645 31.784 1.00 71.81 79 SER A O 1
ATOM 589 N N . SER A 1 80 ? -4.053 2.716 33.497 1.00 61.72 80 SER A N 1
ATOM 590 C CA . SER A 1 80 ? -3.448 1.991 34.620 1.00 61.72 80 SER A CA 1
ATOM 591 C C . SER A 1 80 ? -4.485 1.147 35.387 1.00 61.72 80 SER A C 1
ATOM 593 O O . SER A 1 80 ? -4.213 0.707 36.497 1.00 61.72 80 SER A O 1
ATOM 595 N N . GLY A 1 81 ? -5.685 0.927 34.820 1.00 68.69 81 GLY A N 1
ATOM 596 C CA . GLY A 1 81 ? -6.819 0.265 35.487 1.00 68.69 81 GLY A CA 1
ATOM 597 C C . GLY A 1 81 ? -7.820 -0.401 34.523 1.00 68.69 81 GLY A C 1
ATOM 598 O O . GLY A 1 81 ? -7.466 -0.745 33.400 1.00 68.69 81 GLY A O 1
ATOM 599 N N . LYS A 1 82 ? -9.092 -0.557 34.940 1.00 67.19 82 LYS A N 1
ATOM 600 C CA . LYS 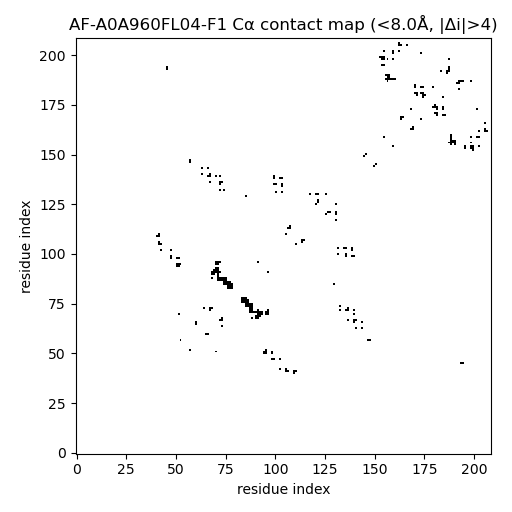A 1 82 ? -10.174 -1.306 34.238 1.00 67.19 82 LYS A CA 1
ATOM 601 C C . LYS A 1 82 ? -10.613 -0.761 32.864 1.00 67.19 82 LYS A C 1
ATOM 603 O O . LYS A 1 82 ? -11.425 -1.391 32.192 1.00 67.19 82 LYS A O 1
ATOM 608 N N . THR A 1 83 ? -10.131 0.404 32.436 1.00 68.06 83 THR A N 1
ATOM 609 C CA . THR A 1 83 ? -10.498 0.997 31.141 1.00 68.06 83 THR A CA 1
ATOM 610 C C . THR A 1 83 ? -9.502 0.575 30.063 1.00 68.06 83 THR A C 1
ATOM 612 O O . THR A 1 83 ? -8.301 0.712 30.240 1.00 68.06 83 THR A O 1
ATOM 615 N N . ASN A 1 84 ? -9.963 0.079 28.913 1.00 71.69 84 ASN A N 1
ATOM 616 C CA . ASN A 1 84 ? -9.077 -0.293 27.802 1.00 71.69 84 ASN A CA 1
ATOM 617 C C . ASN A 1 84 ? -9.079 0.800 26.720 1.00 71.69 84 ASN A C 1
ATOM 619 O O . ASN A 1 84 ? -9.706 0.659 25.669 1.00 71.69 84 ASN A O 1
ATOM 623 N N . ARG A 1 85 ? -8.435 1.940 27.012 1.00 80.75 85 ARG A N 1
ATOM 624 C CA . ARG A 1 85 ? -8.281 3.056 26.062 1.00 80.75 85 ARG A CA 1
ATOM 625 C C . ARG A 1 85 ? -6.858 3.114 25.522 1.00 80.75 85 ARG A C 1
ATOM 627 O O . ARG A 1 85 ? -5.889 2.899 26.247 1.00 80.75 85 ARG A O 1
ATOM 634 N N . HIS A 1 86 ? -6.729 3.484 24.249 1.00 81.75 86 HIS A N 1
ATOM 635 C CA . HIS A 1 86 ? -5.433 3.636 23.588 1.00 81.75 86 HIS A CA 1
ATOM 636 C C . HIS A 1 86 ? -5.187 5.077 23.140 1.00 81.75 86 HIS A C 1
ATOM 638 O O . HIS A 1 86 ? -6.029 5.692 22.473 1.00 81.75 86 HIS A O 1
ATOM 644 N N . ARG A 1 87 ? -3.996 5.598 23.452 1.00 82.62 87 ARG A N 1
ATOM 645 C CA . ARG A 1 87 ? -3.518 6.894 22.956 1.00 82.62 87 ARG A CA 1
ATOM 646 C C . ARG A 1 87 ? -2.786 6.750 21.624 1.00 82.62 87 ARG A C 1
ATOM 648 O O . ARG A 1 87 ? -2.319 5.676 21.249 1.00 82.62 87 ARG A O 1
ATOM 655 N N . LEU A 1 88 ? -2.683 7.872 20.913 1.00 82.62 88 LEU A N 1
ATOM 656 C CA . LEU A 1 88 ? -1.893 7.985 19.689 1.00 82.62 88 LEU A CA 1
ATOM 657 C C . LEU A 1 88 ? -0.394 7.901 20.011 1.00 82.62 88 LEU A C 1
ATOM 659 O O . LEU A 1 88 ? 0.084 8.595 20.910 1.00 82.62 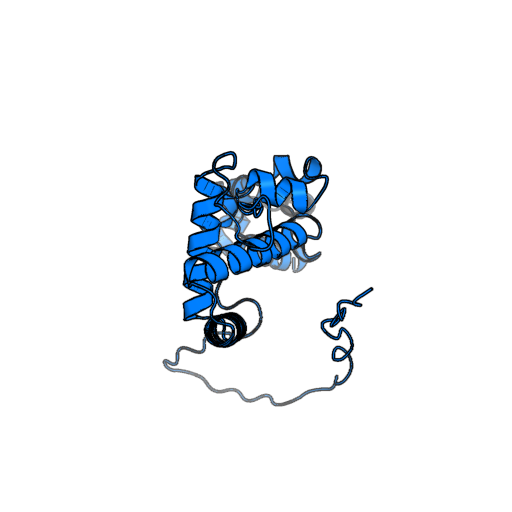88 LEU A O 1
ATOM 663 N N . ASN A 1 89 ? 0.348 7.114 19.233 1.00 82.38 89 ASN A N 1
ATOM 664 C CA . ASN A 1 89 ? 1.803 7.115 19.274 1.00 82.38 89 ASN A CA 1
ATOM 665 C C . ASN A 1 89 ? 2.366 8.346 18.541 1.00 82.38 89 ASN A C 1
ATOM 667 O O . ASN A 1 89 ? 2.144 8.511 17.342 1.00 82.38 89 ASN A O 1
ATOM 671 N N . ARG A 1 90 ? 3.098 9.206 19.262 1.00 81.50 90 ARG A N 1
ATOM 672 C CA . ARG A 1 90 ? 3.749 10.407 18.705 1.00 81.50 90 ARG A CA 1
ATOM 673 C C . ARG A 1 90 ? 5.188 10.167 18.233 1.00 81.50 90 ARG A C 1
ATOM 675 O O . ARG A 1 90 ? 5.715 11.014 17.524 1.00 81.50 90 ARG A O 1
ATOM 682 N N . GLY A 1 91 ? 5.803 9.043 18.609 1.00 79.06 91 GLY A N 1
ATOM 683 C CA . GLY A 1 91 ? 7.204 8.728 18.303 1.00 79.06 91 GLY A CA 1
ATOM 684 C C . GLY A 1 91 ? 7.444 8.107 16.923 1.00 79.06 91 GLY A C 1
ATOM 685 O O . GLY A 1 91 ? 8.585 7.828 16.583 1.00 79.06 91 GLY A O 1
ATOM 686 N N . GLY A 1 92 ? 6.391 7.856 16.138 1.00 81.25 92 GLY A N 1
ATOM 687 C CA . GLY A 1 92 ? 6.506 7.327 14.774 1.00 81.25 92 GLY A CA 1
ATOM 688 C C . GLY A 1 92 ? 6.588 8.414 13.696 1.00 81.25 92 GLY A C 1
ATOM 689 O O . GLY A 1 92 ? 6.328 9.595 13.937 1.00 81.25 92 GLY A O 1
ATOM 690 N N . GLY A 1 93 ? 6.886 8.004 12.463 1.00 83.81 93 GLY A N 1
ATOM 691 C CA . GLY A 1 93 ? 6.962 8.884 11.300 1.00 83.81 93 GLY A CA 1
ATOM 692 C C . GLY A 1 93 ? 5.613 9.525 10.956 1.00 83.81 93 GLY A C 1
ATOM 693 O O . GLY A 1 93 ? 4.669 8.848 10.543 1.00 83.81 93 GLY A O 1
ATOM 694 N N . ARG A 1 94 ? 5.522 10.860 11.062 1.00 82.94 94 ARG A N 1
ATOM 695 C CA . ARG A 1 94 ? 4.271 11.605 10.805 1.00 82.94 94 ARG A CA 1
ATOM 696 C C . ARG A 1 94 ? 3.784 11.473 9.361 1.00 82.94 94 ARG A C 1
ATOM 698 O O . ARG A 1 94 ? 2.581 11.353 9.141 1.00 82.94 94 ARG A O 1
ATOM 705 N N . ARG A 1 95 ? 4.708 11.456 8.391 1.00 82.81 95 ARG A N 1
ATOM 706 C CA . ARG A 1 95 ? 4.395 11.275 6.961 1.00 82.81 95 ARG A CA 1
ATOM 707 C C . ARG A 1 95 ? 3.755 9.911 6.701 1.00 82.81 95 ARG A C 1
ATOM 709 O O . ARG A 1 95 ? 2.685 9.853 6.103 1.00 82.81 95 ARG A O 1
ATOM 716 N N . ALA A 1 96 ? 4.340 8.842 7.245 1.00 83.25 96 ALA A N 1
ATOM 717 C CA . ALA A 1 96 ? 3.799 7.490 7.130 1.00 83.25 96 ALA A CA 1
ATOM 718 C C . ALA A 1 96 ? 2.414 7.372 7.794 1.00 83.25 96 ALA A C 1
ATOM 720 O O . ALA A 1 96 ? 1.474 6.864 7.187 1.00 83.25 96 ALA A O 1
ATOM 721 N N . ASN A 1 97 ? 2.241 7.923 9.001 1.00 86.75 97 ASN A N 1
ATOM 722 C CA . ASN A 1 97 ? 0.947 7.929 9.691 1.00 86.75 97 ASN A CA 1
ATOM 723 C C . ASN A 1 97 ? -0.145 8.702 8.923 1.00 86.75 97 ASN A C 1
ATOM 725 O O . ASN A 1 97 ? -1.321 8.324 8.967 1.00 86.75 97 ASN A O 1
ATOM 729 N N . ASN A 1 98 ? 0.226 9.788 8.236 1.00 86.25 98 ASN A N 1
ATOM 730 C CA . ASN A 1 98 ? -0.695 10.532 7.381 1.00 86.25 98 ASN A CA 1
ATOM 731 C C . ASN A 1 98 ? -1.053 9.733 6.117 1.00 86.25 98 ASN A C 1
ATOM 733 O O . ASN A 1 98 ? -2.223 9.589 5.781 1.00 86.25 98 ASN A O 1
ATOM 737 N N . ALA A 1 99 ? -0.074 9.110 5.464 1.00 86.19 99 ALA A N 1
ATOM 738 C CA . ALA A 1 99 ? -0.336 8.255 4.310 1.00 86.19 99 ALA A CA 1
ATOM 739 C C . ALA A 1 99 ? -1.276 7.080 4.661 1.00 86.19 99 ALA A C 1
ATOM 741 O O . ALA A 1 99 ? -2.238 6.825 3.938 1.00 86.19 99 ALA A O 1
ATOM 742 N N . LEU A 1 100 ? -1.094 6.442 5.826 1.00 88.19 100 LEU A N 1
ATOM 743 C CA . LEU A 1 100 ? -2.032 5.435 6.343 1.00 88.19 100 LEU A CA 1
ATOM 744 C C . LEU A 1 100 ? -3.441 6.005 6.563 1.00 88.19 100 LEU A C 1
ATOM 746 O O . LEU A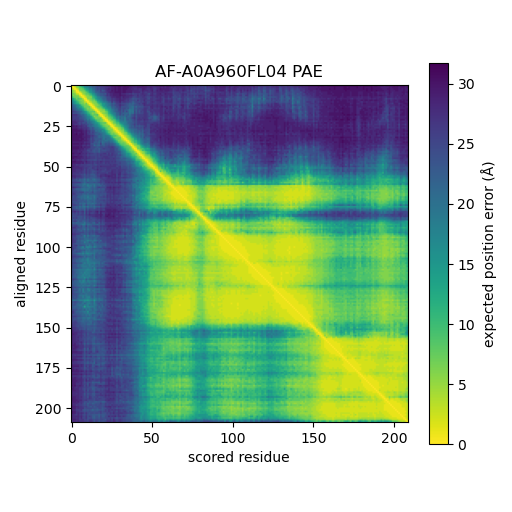 1 100 ? -4.429 5.331 6.282 1.00 88.19 100 LEU A O 1
ATOM 750 N N . PHE A 1 101 ? -3.555 7.244 7.051 1.00 89.62 101 PHE A N 1
ATOM 751 C CA . PHE A 1 101 ? -4.850 7.911 7.198 1.00 89.62 101 PHE A CA 1
ATOM 752 C C . PHE A 1 101 ? -5.544 8.119 5.851 1.00 89.62 101 PHE A C 1
ATOM 754 O O . PHE A 1 101 ? -6.714 7.769 5.714 1.00 89.62 101 PHE A O 1
ATOM 761 N N . HIS A 1 102 ? -4.820 8.610 4.845 1.00 89.06 102 HIS A N 1
ATOM 762 C CA . HIS A 1 102 ? -5.356 8.773 3.497 1.00 89.06 102 HIS A CA 1
ATOM 763 C C . HIS A 1 102 ? -5.816 7.443 2.892 1.00 89.06 102 HIS A C 1
ATOM 765 O O . HIS A 1 102 ? -6.901 7.387 2.318 1.00 89.06 102 HIS A O 1
ATOM 771 N N . ILE A 1 103 ? -5.061 6.355 3.081 1.00 87.44 103 ILE A N 1
ATOM 772 C CA . ILE A 1 103 ? -5.485 5.018 2.638 1.00 87.44 103 ILE A CA 1
ATOM 773 C C . ILE A 1 103 ? -6.811 4.627 3.300 1.00 87.44 103 ILE A C 1
ATOM 775 O O . ILE A 1 103 ? -7.724 4.164 2.617 1.00 87.44 103 ILE A O 1
ATOM 779 N N . VAL A 1 104 ? -6.954 4.847 4.611 1.00 89.94 104 VAL A N 1
ATOM 780 C CA . VAL A 1 104 ? -8.208 4.568 5.329 1.00 89.94 104 VAL A CA 1
ATOM 781 C C . VAL A 1 104 ? -9.367 5.407 4.780 1.00 89.94 104 VAL A C 1
ATOM 783 O O . VAL A 1 104 ? -10.446 4.860 4.561 1.00 89.94 104 VAL A O 1
ATOM 786 N N . LEU A 1 105 ? -9.160 6.696 4.494 1.00 90.19 105 LEU A N 1
ATOM 787 C CA . LEU A 1 105 ? -10.194 7.555 3.899 1.00 90.19 105 LEU A CA 1
ATOM 788 C C . LEU A 1 105 ? -10.652 7.049 2.525 1.00 90.19 105 LEU A C 1
ATOM 790 O O . LEU A 1 105 ? -11.849 6.987 2.249 1.00 90.19 105 LEU A O 1
ATOM 794 N N . VAL A 1 106 ? -9.713 6.638 1.672 1.00 89.44 106 VAL A N 1
ATOM 795 C CA . VAL A 1 106 ? -10.038 6.084 0.351 1.00 89.44 106 VAL A CA 1
ATOM 796 C C . VAL A 1 106 ? -10.776 4.747 0.487 1.00 89.44 106 VAL A C 1
ATOM 798 O O . VAL A 1 106 ? -11.771 4.520 -0.207 1.00 89.44 106 VAL A O 1
ATOM 801 N N . ARG A 1 107 ? -10.363 3.888 1.430 1.00 90.50 107 ARG A N 1
ATOM 802 C CA . ARG A 1 107 ? -11.067 2.632 1.738 1.00 90.50 107 ARG A CA 1
ATOM 803 C C . ARG A 1 107 ? -12.489 2.876 2.214 1.00 90.50 107 ARG A C 1
ATOM 805 O O . ARG A 1 107 ? -13.385 2.147 1.813 1.00 90.50 107 ARG A O 1
ATOM 812 N N . LEU A 1 108 ? -12.734 3.919 2.997 1.00 87.38 108 LEU A N 1
ATOM 813 C CA . LEU A 1 108 ? -14.093 4.231 3.433 1.00 87.38 108 LEU A CA 1
ATOM 814 C C . LEU A 1 108 ? -15.031 4.547 2.273 1.00 87.38 108 LEU A C 1
ATOM 816 O O . LEU A 1 108 ? -16.203 4.180 2.313 1.00 87.38 108 LEU A O 1
ATOM 820 N N . ARG A 1 109 ? -14.506 5.170 1.217 1.00 88.19 109 ARG A N 1
ATOM 821 C CA . ARG A 1 109 ? -15.290 5.500 0.029 1.00 88.19 109 ARG A CA 1
ATOM 822 C C . ARG A 1 109 ? -15.531 4.297 -0.884 1.00 88.19 109 ARG A C 1
ATOM 824 O O . ARG A 1 109 ? -16.604 4.198 -1.472 1.00 88.19 109 ARG A O 1
ATOM 831 N N . HIS A 1 110 ? -14.548 3.407 -1.028 1.00 87.44 110 HIS A N 1
ATOM 832 C CA . HIS A 1 110 ? -14.547 2.403 -2.102 1.00 87.44 110 HIS A CA 1
ATOM 833 C C . HIS A 1 110 ? -14.524 0.942 -1.648 1.00 87.44 110 HIS A C 1
ATOM 835 O O . HIS A 1 110 ? -14.755 0.071 -2.478 1.00 87.44 110 HIS A O 1
ATOM 841 N N . HIS A 1 111 ? -14.259 0.654 -0.373 1.00 90.44 111 HIS A N 1
ATOM 842 C CA . HIS A 1 111 ? -14.069 -0.703 0.136 1.00 90.44 111 HIS A CA 1
ATOM 843 C C . HIS A 1 111 ? -15.254 -1.131 1.023 1.00 90.44 111 HIS A C 1
ATOM 845 O O . HIS A 1 111 ? -15.318 -0.732 2.193 1.00 90.44 111 HIS A O 1
ATOM 851 N N . PRO A 1 112 ? -16.193 -1.951 0.503 1.00 91.12 112 PRO A N 1
ATOM 852 C CA . PRO A 1 112 ? -17.367 -2.395 1.257 1.00 91.12 112 PRO A CA 1
ATOM 853 C C . PRO A 1 112 ? -17.040 -3.070 2.603 1.00 91.12 112 PRO A C 1
ATOM 855 O O . PRO A 1 112 ? -17.669 -2.698 3.595 1.00 91.12 112 PRO A O 1
ATOM 858 N N . PRO A 1 113 ? -16.015 -3.945 2.717 1.00 91.25 113 PRO A N 1
ATOM 859 C CA . PRO A 1 113 ? -15.678 -4.567 4.001 1.00 91.25 113 PRO A CA 1
ATOM 860 C C . PRO A 1 113 ? -15.238 -3.561 5.073 1.00 91.25 113 PRO A C 1
ATOM 862 O O . PRO A 1 113 ? -15.553 -3.720 6.249 1.00 91.25 113 PRO A O 1
ATOM 865 N N . THR A 1 114 ? -14.547 -2.479 4.689 1.00 90.69 114 THR A N 1
ATOM 866 C CA . THR A 1 114 ? -14.148 -1.433 5.649 1.00 90.69 114 THR A CA 1
ATOM 867 C C . THR A 1 114 ? -15.357 -0.653 6.155 1.00 90.69 114 THR A C 1
ATOM 869 O O . THR A 1 114 ? -15.388 -0.293 7.330 1.00 90.69 114 THR A O 1
ATOM 872 N N . ARG A 1 115 ? -16.364 -0.422 5.304 1.00 92.12 115 ARG A N 1
ATOM 873 C CA . ARG A 1 115 ? -17.624 0.212 5.719 1.00 92.12 115 ARG A CA 1
ATOM 874 C C . ARG A 1 115 ? -18.373 -0.668 6.718 1.00 92.12 115 ARG A C 1
ATOM 876 O O . ARG A 1 115 ? -18.706 -0.185 7.794 1.00 92.12 115 ARG A O 1
ATOM 883 N N . ALA A 1 116 ? -18.526 -1.957 6.413 1.00 93.69 116 ALA A N 1
ATOM 884 C CA . ALA A 1 116 ? -19.144 -2.924 7.323 1.00 93.69 116 ALA A CA 1
ATOM 885 C C . ALA A 1 116 ? -18.419 -2.984 8.681 1.00 93.69 116 ALA A C 1
ATOM 887 O O . ALA A 1 116 ? -19.052 -2.978 9.735 1.00 93.69 116 ALA A O 1
ATOM 888 N N . TYR A 1 117 ? -17.082 -2.949 8.669 1.00 92.69 117 TYR A N 1
ATOM 889 C CA . TYR A 1 117 ? -16.286 -2.905 9.893 1.00 92.69 117 TYR A CA 1
ATOM 890 C C . TYR A 1 117 ? -16.553 -1.646 10.732 1.00 92.69 117 TYR A C 1
ATOM 892 O O . TYR A 1 117 ? -16.643 -1.740 11.955 1.00 92.69 117 TYR A O 1
ATOM 900 N N . ILE A 1 118 ? -16.672 -0.467 10.108 1.00 93.25 118 ILE A N 1
ATOM 901 C CA . ILE A 1 118 ? -16.984 0.766 10.845 1.00 93.25 118 ILE A CA 1
ATOM 902 C C . ILE A 1 118 ? -18.361 0.679 11.489 1.00 93.25 118 ILE A C 1
ATOM 904 O O . ILE A 1 118 ? -18.466 0.998 12.670 1.00 93.25 118 ILE A O 1
ATOM 908 N N . GLU A 1 119 ? -19.380 0.233 10.756 1.00 93.44 119 GLU A N 1
ATOM 909 C CA . GLU A 1 119 ? -20.738 0.142 11.299 1.00 93.44 119 GLU A CA 1
ATOM 910 C C . GLU A 1 119 ? -20.812 -0.835 12.474 1.00 93.44 119 GLU A C 1
ATOM 912 O O . GLU A 1 119 ? -21.303 -0.474 13.543 1.00 93.44 119 GLU A O 1
ATOM 917 N N . ARG A 1 120 ? -20.185 -2.014 12.352 1.00 95.69 120 ARG A N 1
ATOM 918 C CA . ARG A 1 120 ? -20.075 -2.967 13.467 1.00 95.69 120 ARG A CA 1
ATOM 919 C C . ARG A 1 120 ? -19.429 -2.331 14.701 1.00 95.69 120 ARG A C 1
ATOM 921 O O . ARG A 1 120 ? -19.937 -2.452 15.809 1.00 95.69 120 ARG A O 1
ATOM 928 N N . ARG A 1 121 ? -18.317 -1.610 14.526 1.00 92.38 121 ARG A N 1
ATOM 929 C CA . ARG A 1 121 ? -17.586 -1.008 15.656 1.00 92.38 121 ARG A CA 1
ATOM 930 C C . ARG A 1 121 ? -18.268 0.224 16.241 1.00 92.38 121 ARG A C 1
ATOM 932 O O . ARG A 1 121 ? -18.035 0.534 17.407 1.00 92.38 121 ARG A O 1
ATOM 939 N N . ARG A 1 122 ? -19.087 0.920 15.453 1.00 93.44 122 ARG A N 1
ATOM 940 C CA . ARG A 1 122 ? -19.980 1.973 15.945 1.00 93.44 122 ARG A CA 1
ATOM 941 C C . ARG A 1 122 ? -21.083 1.383 16.818 1.00 93.44 122 ARG A C 1
ATOM 943 O O . ARG A 1 122 ? -21.332 1.939 17.881 1.00 93.44 122 ARG A O 1
ATOM 950 N N . ALA A 1 123 ? -21.664 0.248 16.423 1.00 93.62 123 ALA A N 1
ATOM 951 C CA . ALA A 1 123 ? -22.655 -0.465 17.232 1.00 93.62 123 ALA A CA 1
ATOM 952 C C . ALA A 1 123 ? -22.079 -0.948 18.580 1.00 93.62 123 ALA A C 1
ATOM 954 O O . ALA A 1 123 ? -22.761 -0.895 19.594 1.00 93.62 123 ALA A O 1
ATOM 955 N N . GLU A 1 124 ? -20.791 -1.309 18.628 1.00 91.56 124 GLU A N 1
ATOM 956 C CA . GLU A 1 124 ? -20.059 -1.611 19.875 1.00 91.56 124 GLU A CA 1
ATOM 957 C C . GLU A 1 124 ? -19.784 -0.373 20.769 1.00 91.56 124 GLU A C 1
ATOM 959 O O . GLU A 1 124 ? -19.098 -0.484 21.786 1.00 91.56 124 GLU A O 1
ATOM 964 N N . GLY A 1 125 ? -20.235 0.829 20.388 1.00 91.31 125 GLY A N 1
ATOM 965 C CA . GLY A 1 125 ? -20.047 2.062 21.163 1.00 91.31 125 GLY A CA 1
ATOM 966 C C . GLY A 1 125 ? -18.648 2.685 21.066 1.00 91.31 125 GLY A C 1
ATOM 967 O O . GLY A 1 125 ? -18.306 3.574 21.849 1.00 91.31 125 GLY A O 1
ATOM 968 N N . ARG A 1 126 ? -17.806 2.250 20.117 1.00 88.81 126 ARG A N 1
ATOM 969 C CA . ARG A 1 126 ? -16.459 2.821 19.949 1.00 88.81 126 ARG A CA 1
ATOM 970 C C . ARG A 1 126 ? -16.505 4.166 19.243 1.00 88.81 126 ARG A C 1
ATOM 972 O O . ARG A 1 126 ? -17.234 4.375 18.274 1.00 88.81 126 ARG A O 1
ATOM 979 N N . THR A 1 127 ? -15.621 5.068 19.656 1.00 90.06 127 THR A N 1
ATOM 980 C CA . THR A 1 127 ? -15.488 6.366 18.991 1.00 90.06 127 THR A CA 1
ATOM 981 C C . THR A 1 127 ? -14.865 6.209 17.604 1.00 90.06 127 THR A C 1
ATOM 983 O O . THR A 1 127 ? -14.007 5.353 17.370 1.00 90.06 127 THR A O 1
ATOM 986 N N . ILE A 1 128 ? -15.196 7.114 16.678 1.00 89.56 128 ILE A N 1
ATOM 987 C CA . ILE A 1 128 ? -14.601 7.129 15.328 1.00 89.56 128 ILE A CA 1
ATOM 988 C C . ILE A 1 128 ? -13.071 7.161 15.382 1.00 89.56 128 ILE A C 1
ATOM 990 O O . ILE A 1 128 ? -12.403 6.483 14.602 1.00 89.56 128 ILE A O 1
ATOM 994 N N . ARG A 1 129 ? -12.495 7.899 16.340 1.00 88.38 129 ARG A N 1
ATOM 995 C CA . ARG A 1 129 ? -11.037 7.980 16.508 1.00 88.38 129 ARG A CA 1
ATOM 996 C C . ARG A 1 129 ? -10.430 6.624 16.872 1.00 88.38 129 ARG A C 1
ATOM 998 O O . ARG A 1 129 ? -9.345 6.308 16.394 1.00 88.38 129 ARG A O 1
ATOM 1005 N N . GLU A 1 130 ? -11.101 5.825 17.697 1.00 88.12 130 GLU A N 1
ATOM 1006 C CA . GLU A 1 130 ? -10.649 4.472 18.050 1.00 88.12 130 GLU A CA 1
ATOM 1007 C C . GLU A 1 130 ? -10.770 3.515 16.869 1.00 88.12 130 GLU A C 1
ATOM 1009 O O . GLU A 1 130 ? -9.827 2.777 16.585 1.00 88.12 130 GLU A O 1
ATOM 1014 N N . ILE A 1 131 ? -11.875 3.594 16.127 1.00 90.62 131 ILE A N 1
ATOM 1015 C CA . ILE A 1 131 ? -12.102 2.788 14.923 1.00 90.62 131 ILE A CA 1
ATOM 1016 C C . ILE A 1 131 ? -11.018 3.067 13.878 1.00 90.62 131 ILE A C 1
ATOM 1018 O O . ILE A 1 131 ? -10.406 2.134 13.360 1.00 90.62 131 ILE A O 1
ATOM 1022 N N . VAL A 1 132 ? -10.713 4.343 13.619 1.00 89.94 132 VAL A N 1
ATOM 1023 C CA . VAL A 1 132 ? -9.657 4.746 12.679 1.00 89.94 132 VAL A CA 1
ATOM 1024 C C . VAL A 1 132 ? -8.281 4.252 13.132 1.00 89.94 132 VAL A C 1
ATOM 1026 O O . VAL A 1 132 ? -7.492 3.831 12.290 1.00 89.94 132 VAL A O 1
ATOM 1029 N N . ARG A 1 133 ? -7.972 4.243 14.437 1.00 89.00 133 ARG A N 1
ATOM 1030 C CA . ARG A 1 133 ? -6.707 3.669 14.939 1.00 89.00 133 ARG A CA 1
ATOM 1031 C C . ARG A 1 133 ? -6.623 2.163 14.685 1.00 89.00 133 ARG A C 1
ATOM 1033 O O . ARG A 1 133 ? -5.586 1.703 14.214 1.00 89.00 133 ARG A O 1
ATOM 1040 N N . CYS A 1 134 ? -7.702 1.415 14.925 1.00 88.88 134 CYS A N 1
ATOM 1041 C CA . CYS A 1 134 ? -7.758 -0.009 14.579 1.00 88.88 134 CYS A CA 1
ATOM 1042 C C . CYS A 1 134 ? -7.556 -0.219 13.072 1.00 88.88 134 CYS A C 1
ATOM 1044 O O . CYS A 1 134 ? -6.735 -1.038 12.673 1.00 88.88 134 CYS A O 1
ATOM 1046 N N . LEU A 1 135 ? -8.249 0.560 12.234 1.00 91.12 135 LEU A N 1
ATOM 1047 C CA . LEU A 1 135 ? -8.119 0.477 10.778 1.00 91.12 135 LEU A CA 1
ATOM 1048 C C . LEU A 1 135 ? -6.703 0.785 10.302 1.00 91.12 135 LEU A C 1
ATOM 1050 O O . LEU A 1 135 ? -6.178 0.054 9.471 1.00 91.12 135 LEU A O 1
ATOM 1054 N N . LYS A 1 136 ? -6.053 1.812 10.857 1.00 89.00 136 LYS A N 1
ATO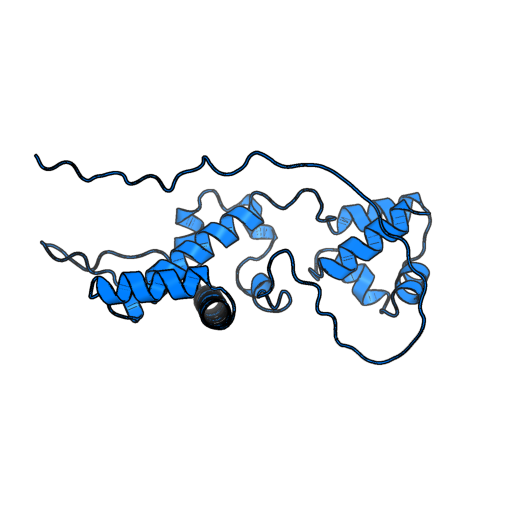M 1055 C CA . LYS A 1 136 ? -4.646 2.095 10.555 1.00 89.00 136 LYS A CA 1
ATOM 1056 C C . LYS A 1 136 ? -3.760 0.898 10.874 1.00 89.00 136 LYS A C 1
ATOM 1058 O O . LYS A 1 136 ? -2.929 0.560 10.044 1.00 89.00 136 LYS A O 1
ATOM 1063 N N . ARG A 1 137 ? -3.968 0.221 12.010 1.00 90.62 137 ARG A N 1
ATOM 1064 C CA . ARG A 1 137 ? -3.206 -0.989 12.350 1.00 90.62 137 ARG A CA 1
ATOM 1065 C C . ARG A 1 137 ? -3.444 -2.130 11.355 1.00 90.62 137 ARG A C 1
ATOM 1067 O O . ARG A 1 137 ? -2.473 -2.765 10.956 1.00 90.62 137 ARG A O 1
ATOM 1074 N N . TYR A 1 138 ? -4.686 -2.356 10.922 1.00 89.81 138 TYR A N 1
ATOM 1075 C CA . TYR A 1 138 ? -4.987 -3.349 9.880 1.00 89.81 138 TYR A CA 1
ATOM 1076 C C . TYR A 1 138 ? -4.295 -3.015 8.556 1.00 89.81 138 TYR A C 1
ATOM 1078 O O . TYR A 1 138 ? -3.596 -3.857 8.003 1.00 89.81 138 TYR A O 1
ATOM 1086 N N . VAL A 1 139 ? -4.400 -1.764 8.096 1.00 90.00 139 VAL A N 1
ATOM 1087 C CA . VAL A 1 139 ? -3.719 -1.300 6.877 1.00 90.00 139 VAL A CA 1
ATOM 1088 C C . VAL A 1 139 ? -2.206 -1.471 7.003 1.00 90.00 139 VAL A C 1
ATOM 1090 O O . VAL A 1 139 ? -1.562 -1.928 6.069 1.00 90.00 139 VAL A O 1
ATOM 1093 N N . THR A 1 140 ? -1.624 -1.134 8.153 1.00 88.94 140 THR A N 1
ATOM 1094 C CA . THR A 1 140 ? -0.194 -1.327 8.407 1.00 88.94 140 THR A CA 1
ATOM 1095 C C . THR A 1 140 ? 0.218 -2.792 8.285 1.00 88.94 140 THR A C 1
ATOM 1097 O O . THR A 1 140 ? 1.257 -3.064 7.691 1.00 88.94 140 THR A O 1
ATOM 1100 N N . ARG A 1 141 ? -0.586 -3.727 8.803 1.00 88.19 141 ARG A N 1
ATOM 1101 C CA . ARG A 1 141 ? -0.326 -5.165 8.668 1.00 88.19 141 ARG A CA 1
ATOM 1102 C C . ARG A 1 141 ? -0.366 -5.613 7.210 1.00 88.19 141 ARG A C 1
ATOM 1104 O O . ARG A 1 141 ? 0.549 -6.289 6.765 1.00 88.19 141 ARG A O 1
ATOM 1111 N N . GLU A 1 142 ? -1.374 -5.186 6.456 1.00 86.56 142 GLU A N 1
ATOM 1112 C CA . GLU A 1 142 ? -1.474 -5.502 5.026 1.00 86.56 142 GLU A CA 1
ATOM 1113 C C . GLU A 1 142 ? -0.297 -4.934 4.222 1.00 86.56 142 GLU A C 1
ATOM 1115 O O . GLU A 1 142 ? 0.262 -5.620 3.371 1.00 86.56 142 GLU A O 1
ATOM 1120 N N . VAL A 1 143 ? 0.110 -3.694 4.513 1.00 85.12 143 VAL A N 1
ATOM 1121 C CA . VAL A 1 143 ? 1.273 -3.064 3.874 1.00 85.12 143 VAL A CA 1
ATOM 1122 C C . VAL A 1 143 ? 2.555 -3.816 4.224 1.00 85.12 143 VAL A C 1
ATOM 1124 O O . VAL A 1 143 ? 3.365 -4.052 3.336 1.00 85.12 143 VAL A O 1
ATOM 1127 N N . TYR A 1 144 ? 2.730 -4.228 5.483 1.00 84.38 144 TYR A N 1
ATOM 1128 C CA . TYR A 1 144 ? 3.875 -5.039 5.894 1.00 84.38 144 TYR A CA 1
ATOM 1129 C C . TYR A 1 144 ? 3.938 -6.348 5.103 1.00 84.38 144 TYR A C 1
ATOM 1131 O O . TYR A 1 144 ? 4.969 -6.639 4.509 1.00 84.38 144 TYR A O 1
ATOM 1139 N N . THR A 1 145 ? 2.823 -7.081 5.021 1.00 83.12 145 THR A N 1
ATOM 1140 C CA . THR A 1 145 ? 2.737 -8.326 4.246 1.00 83.12 145 THR A CA 1
ATOM 1141 C C . THR A 1 145 ? 3.028 -8.108 2.763 1.00 83.12 145 THR A C 1
ATOM 1143 O O . THR A 1 145 ? 3.731 -8.912 2.168 1.00 83.12 145 THR A O 1
ATOM 1146 N N . ALA A 1 146 ? 2.544 -7.016 2.166 1.00 80.75 146 ALA A N 1
ATOM 1147 C CA . ALA A 1 146 ? 2.814 -6.709 0.761 1.00 80.75 146 ALA A CA 1
ATOM 1148 C C . ALA A 1 146 ? 4.293 -6.385 0.480 1.00 80.75 146 ALA A C 1
ATOM 1150 O O . ALA A 1 146 ? 4.746 -6.538 -0.651 1.00 80.75 146 ALA A O 1
ATOM 1151 N N . ILE A 1 147 ? 5.031 -5.910 1.487 1.00 77.94 147 ILE A N 1
ATOM 1152 C CA . ILE A 1 147 ? 6.458 -5.589 1.374 1.00 77.94 147 ILE A CA 1
ATOM 1153 C C . ILE A 1 147 ? 7.320 -6.826 1.614 1.00 77.94 147 ILE A C 1
ATOM 1155 O O . ILE A 1 147 ? 8.295 -7.026 0.899 1.00 77.94 147 ILE A O 1
ATOM 1159 N N . THR A 1 148 ? 6.990 -7.640 2.620 1.00 78.38 148 THR A N 1
ATOM 1160 C CA . THR A 1 148 ? 7.776 -8.833 2.968 1.00 78.38 148 THR A CA 1
ATOM 1161 C C . THR A 1 148 ? 7.488 -10.022 2.065 1.00 78.38 148 THR A C 1
ATOM 1163 O O . THR A 1 148 ? 8.373 -10.840 1.845 1.00 78.38 148 THR A O 1
ATOM 1166 N N . ASN A 1 149 ? 6.273 -10.110 1.529 1.00 76.81 149 ASN A N 1
ATOM 1167 C CA . ASN A 1 149 ? 5.874 -11.114 0.556 1.00 76.81 149 ASN A CA 1
ATOM 1168 C C . ASN A 1 149 ? 5.377 -10.412 -0.718 1.00 76.81 149 ASN A C 1
ATOM 1170 O O . ASN A 1 149 ? 4.162 -10.333 -0.946 1.00 76.81 149 ASN A O 1
ATOM 1174 N N . PRO A 1 150 ? 6.291 -9.824 -1.516 1.00 71.00 150 PRO A N 1
ATOM 1175 C CA . PRO A 1 150 ? 5.907 -9.221 -2.778 1.00 71.00 150 PRO A CA 1
ATOM 1176 C C . PRO A 1 150 ? 5.321 -10.307 -3.689 1.00 71.00 150 PRO A C 1
ATOM 1178 O O . PRO A 1 150 ? 5.806 -11.441 -3.698 1.00 71.00 150 PRO A O 1
ATOM 1181 N N . PRO A 1 151 ? 4.270 -9.997 -4.461 1.00 69.50 151 PRO A N 1
ATOM 1182 C CA . PRO A 1 151 ? 3.707 -10.975 -5.371 1.00 69.50 151 PRO A CA 1
ATOM 1183 C C . PRO A 1 151 ? 4.765 -11.343 -6.423 1.0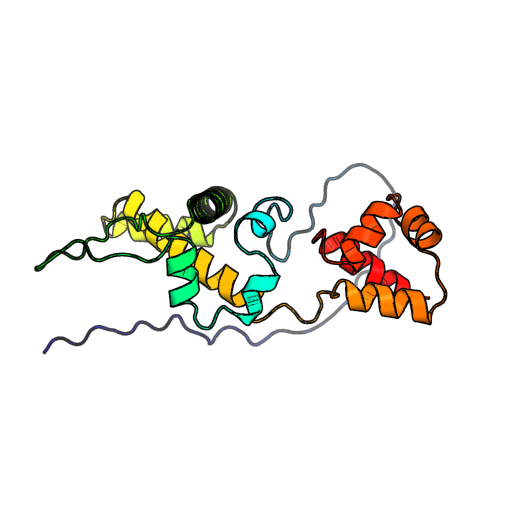0 69.50 151 PRO A C 1
ATOM 1185 O O . PRO A 1 151 ? 5.435 -10.468 -6.972 1.00 69.50 151 PRO A O 1
ATOM 1188 N N . ALA A 1 152 ? 4.923 -12.643 -6.688 1.00 66.50 152 ALA A N 1
ATOM 1189 C CA . ALA A 1 152 ? 5.976 -13.179 -7.560 1.00 66.50 152 ALA A CA 1
ATOM 1190 C C . ALA A 1 152 ? 5.921 -12.636 -9.001 1.00 66.50 152 ALA A C 1
ATOM 1192 O O . ALA A 1 152 ? 6.894 -12.714 -9.745 1.00 66.50 152 ALA A O 1
ATOM 1193 N N . ASP A 1 153 ? 4.785 -12.062 -9.402 1.00 68.75 153 ASP A N 1
ATOM 1194 C CA . ASP A 1 153 ? 4.581 -11.455 -10.709 1.00 68.75 153 ASP A CA 1
ATOM 1195 C C . ASP A 1 153 ? 5.081 -10.004 -10.801 1.00 68.75 153 ASP A C 1
ATOM 1197 O O . ASP A 1 153 ? 4.875 -9.381 -11.845 1.00 68.75 153 ASP A O 1
ATOM 1201 N N . LEU A 1 154 ? 5.690 -9.431 -9.759 1.00 68.62 154 LEU A N 1
ATOM 1202 C CA . LEU A 1 154 ? 6.226 -8.075 -9.822 1.00 68.62 154 LEU A CA 1
ATOM 1203 C C . LEU A 1 154 ? 7.660 -8.106 -10.376 1.00 68.62 154 LEU A C 1
ATOM 1205 O O . LEU A 1 154 ? 8.560 -8.567 -9.676 1.00 68.62 154 LEU A O 1
ATOM 1209 N N . PRO A 1 155 ? 7.914 -7.618 -11.605 1.00 71.06 155 PRO A N 1
ATOM 1210 C CA . PRO A 1 155 ? 9.280 -7.544 -12.100 1.00 71.06 155 PRO A CA 1
ATOM 1211 C C . PRO A 1 155 ? 10.085 -6.560 -11.251 1.00 71.06 155 PRO A C 1
ATOM 1213 O O . PRO A 1 155 ? 9.709 -5.392 -11.102 1.00 71.06 155 PRO A O 1
ATOM 1216 N N . THR A 1 156 ? 11.201 -7.029 -10.706 1.00 77.38 156 THR A N 1
ATOM 1217 C CA . THR A 1 156 ? 12.167 -6.171 -10.017 1.00 77.38 156 THR A CA 1
ATOM 1218 C C . THR A 1 156 ? 12.858 -5.296 -11.064 1.00 77.38 156 THR A C 1
ATOM 1220 O O . THR A 1 156 ? 13.127 -5.755 -12.174 1.00 77.38 156 THR A O 1
ATOM 1223 N N . GLY A 1 157 ? 13.162 -4.035 -10.738 1.00 80.69 157 GLY A N 1
ATOM 1224 C CA . GLY A 1 157 ? 13.827 -3.108 -11.669 1.00 80.69 157 GLY A CA 1
ATOM 1225 C C . GLY A 1 157 ? 15.055 -3.716 -12.374 1.00 80.69 157 GLY A C 1
ATOM 1226 O O . GLY A 1 157 ? 15.095 -3.698 -13.606 1.00 80.69 157 GLY A O 1
ATOM 1227 N N . PRO A 1 158 ? 16.002 -4.336 -11.640 1.00 84.69 158 PRO A N 1
ATOM 1228 C CA . PRO A 1 158 ? 17.159 -5.001 -12.236 1.00 84.69 158 PRO A CA 1
ATOM 1229 C C . PRO A 1 158 ? 16.797 -6.151 -13.183 1.00 84.69 158 PRO A C 1
ATOM 1231 O O . PRO A 1 158 ? 17.385 -6.245 -14.253 1.00 84.69 158 PRO A O 1
ATOM 1234 N N . GLN A 1 159 ? 15.765 -6.942 -12.873 1.00 87.06 159 GLN A N 1
ATOM 1235 C CA . GLN A 1 159 ? 15.319 -8.046 -13.735 1.00 87.06 159 GLN A CA 1
ATOM 1236 C C . GLN A 1 159 ? 14.833 -7.542 -15.102 1.00 87.06 159 GLN A C 1
ATOM 1238 O O . GLN A 1 159 ? 15.077 -8.173 -16.124 1.00 87.06 159 GLN A O 1
ATOM 1243 N N . LEU A 1 160 ? 14.168 -6.380 -15.156 1.00 87.94 160 LEU A N 1
ATOM 1244 C CA . LEU A 1 160 ? 13.781 -5.763 -16.433 1.00 87.94 160 LEU A CA 1
ATOM 1245 C C . LEU A 1 160 ? 15.000 -5.356 -17.259 1.00 87.94 160 LEU A C 1
ATOM 1247 O O . LEU A 1 160 ? 15.000 -5.503 -18.481 1.00 87.94 160 LEU A O 1
ATOM 1251 N N . ARG A 1 161 ? 16.033 -4.841 -16.584 1.00 90.88 161 ARG A N 1
ATOM 1252 C CA . ARG A 1 161 ? 17.286 -4.445 -17.222 1.00 90.88 161 ARG A CA 1
ATOM 1253 C C . ARG A 1 161 ? 18.038 -5.656 -17.767 1.00 90.88 161 ARG A C 1
ATOM 1255 O O . ARG A 1 161 ? 18.540 -5.570 -18.884 1.00 90.88 161 ARG A O 1
ATOM 1262 N N . GLU A 1 162 ? 18.102 -6.744 -17.006 1.00 90.88 162 GLU A N 1
ATOM 1263 C CA . GLU A 1 162 ? 18.690 -8.025 -17.423 1.00 90.88 162 GLU A CA 1
ATOM 1264 C C . GLU A 1 162 ? 17.973 -8.551 -18.670 1.00 90.88 162 GLU A C 1
ATOM 1266 O O . GLU A 1 162 ? 18.580 -8.597 -19.736 1.00 90.88 162 GLU A O 1
ATOM 1271 N N . LEU A 1 163 ? 16.649 -8.743 -18.602 1.00 90.31 163 LEU A N 1
ATOM 1272 C CA . LEU A 1 163 ? 15.833 -9.205 -19.735 1.00 90.31 163 LEU A CA 1
ATOM 1273 C C . LEU A 1 163 ? 16.004 -8.345 -20.993 1.00 90.31 163 LEU A C 1
ATOM 1275 O O . LEU A 1 163 ? 16.027 -8.853 -22.113 1.00 90.31 163 LEU A O 1
ATOM 1279 N N . ARG A 1 164 ? 16.104 -7.023 -20.833 1.00 92.44 164 ARG A N 1
ATOM 1280 C CA . ARG A 1 164 ? 16.320 -6.112 -21.960 1.00 92.44 164 ARG A CA 1
ATOM 1281 C C . ARG A 1 164 ? 17.726 -6.259 -22.548 1.00 92.44 164 ARG A C 1
ATOM 1283 O O . ARG A 1 164 ? 17.879 -6.190 -23.769 1.00 92.44 164 ARG A O 1
ATOM 1290 N N . THR A 1 165 ? 18.734 -6.411 -21.691 1.00 92.50 165 THR A N 1
ATOM 1291 C CA . THR A 1 165 ? 20.145 -6.518 -22.089 1.00 92.50 165 THR A CA 1
ATOM 1292 C C . THR A 1 165 ? 20.407 -7.843 -22.797 1.00 92.50 165 THR A C 1
ATOM 1294 O O . THR A 1 165 ? 21.024 -7.827 -23.859 1.00 92.50 165 THR A O 1
ATOM 1297 N N . ASP A 1 166 ? 19.839 -8.941 -22.296 1.00 93.06 166 ASP A N 1
ATOM 1298 C CA . ASP A 1 166 ? 19.935 -10.280 -22.895 1.00 93.06 166 ASP A CA 1
ATOM 1299 C C . ASP A 1 166 ? 19.332 -10.332 -24.304 1.00 93.06 166 ASP A C 1
ATOM 1301 O O . ASP A 1 166 ? 19.778 -11.078 -25.170 1.00 93.06 166 ASP A O 1
ATOM 130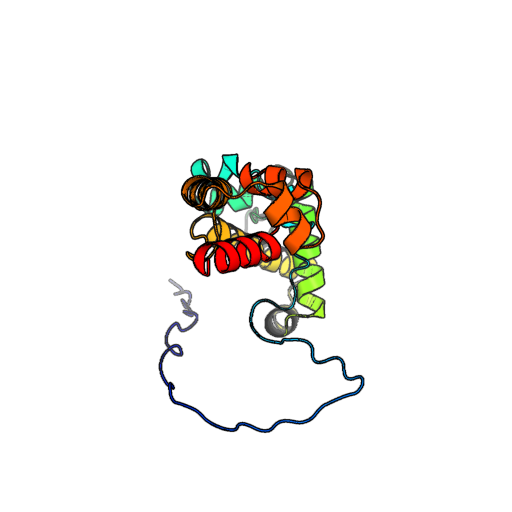5 N N . ARG A 1 167 ? 18.314 -9.505 -24.559 1.00 91.31 167 ARG A N 1
ATOM 1306 C CA . ARG A 1 167 ? 17.668 -9.373 -25.872 1.00 91.31 167 ARG A CA 1
ATOM 1307 C C . ARG A 1 167 ? 18.305 -8.308 -26.764 1.00 91.31 167 ARG A C 1
ATOM 1309 O O . ARG A 1 167 ? 17.799 -8.055 -27.852 1.00 91.31 167 ARG A O 1
ATOM 1316 N N . HIS A 1 168 ? 19.373 -7.656 -26.302 1.00 92.56 168 HIS A N 1
ATOM 1317 C CA . HIS A 1 168 ? 20.055 -6.557 -26.991 1.00 92.56 168 HIS A CA 1
ATOM 1318 C C . HIS A 1 168 ? 19.121 -5.404 -27.412 1.00 92.56 168 HIS A C 1
ATOM 1320 O O . HIS A 1 168 ? 19.330 -4.741 -28.428 1.00 92.56 168 HIS A O 1
ATOM 1326 N N . ILE A 1 169 ? 18.081 -5.127 -26.616 1.00 91.44 169 ILE A N 1
ATOM 1327 C CA . ILE A 1 169 ? 17.107 -4.070 -26.911 1.00 91.44 169 ILE A CA 1
ATOM 1328 C C . ILE A 1 169 ? 17.558 -2.744 -26.278 1.00 91.44 169 ILE A C 1
ATOM 1330 O O . ILE A 1 169 ? 17.868 -2.648 -25.086 1.00 91.44 169 ILE A O 1
ATOM 1334 N N . ASN A 1 170 ? 17.539 -1.670 -27.069 1.00 92.75 170 ASN A N 1
ATOM 1335 C CA . ASN A 1 170 ? 17.827 -0.325 -26.574 1.00 92.75 170 ASN A CA 1
ATOM 1336 C C . ASN A 1 170 ? 16.654 0.232 -25.737 1.00 92.75 170 ASN A C 1
ATOM 1338 O O . ASN A 1 170 ? 15.481 0.024 -26.054 1.00 92.75 170 ASN A O 1
ATOM 1342 N N . LEU A 1 171 ? 16.974 1.016 -24.702 1.00 92.56 171 LEU A N 1
ATOM 1343 C CA . LEU A 1 171 ? 16.014 1.797 -23.916 1.00 92.56 171 LEU A CA 1
ATOM 1344 C C . LEU A 1 171 ? 15.113 2.669 -24.796 1.00 92.56 171 LEU A C 1
ATOM 1346 O O . LEU A 1 171 ? 13.915 2.749 -24.536 1.00 92.56 171 LEU A O 1
ATOM 1350 N N . ALA A 1 172 ? 15.666 3.288 -25.845 1.00 93.50 172 ALA A N 1
ATOM 1351 C CA . ALA A 1 172 ? 14.897 4.120 -26.772 1.00 93.50 172 ALA A CA 1
ATOM 1352 C C . ALA A 1 172 ? 13.788 3.326 -27.483 1.00 93.50 172 ALA A C 1
ATOM 1354 O O . ALA A 1 172 ? 12.667 3.810 -27.619 1.00 93.50 172 ALA A O 1
ATOM 1355 N N . THR A 1 173 ? 14.062 2.077 -27.863 1.00 93.19 173 THR A N 1
ATOM 1356 C CA . THR A 1 173 ? 13.089 1.198 -28.523 1.00 93.19 173 THR A CA 1
ATOM 1357 C C . THR A 1 173 ? 11.925 0.858 -27.594 1.00 93.19 173 THR A C 1
ATOM 1359 O O . THR A 1 173 ? 10.763 0.944 -27.992 1.00 93.19 173 THR A O 1
ATOM 1362 N N . VAL A 1 174 ? 12.221 0.530 -26.331 1.00 91.94 174 VAL A N 1
ATOM 1363 C CA . VAL A 1 174 ? 11.195 0.266 -25.307 1.00 91.94 174 VAL A CA 1
ATOM 1364 C C . VAL A 1 174 ? 10.377 1.526 -25.027 1.00 91.94 174 VAL A C 1
ATOM 1366 O O . VAL A 1 174 ? 9.149 1.480 -24.998 1.00 91.94 174 VAL A O 1
ATOM 1369 N N . ALA A 1 175 ? 11.053 2.663 -24.866 1.00 93.88 175 ALA A N 1
ATOM 1370 C CA . ALA A 1 175 ? 10.429 3.950 -24.594 1.00 93.88 175 ALA A CA 1
ATOM 1371 C C . ALA A 1 175 ? 9.449 4.362 -25.706 1.00 93.88 175 ALA A C 1
ATOM 1373 O O . ALA A 1 175 ? 8.304 4.710 -25.409 1.00 93.88 175 ALA A O 1
ATOM 1374 N N . ASN A 1 176 ? 9.858 4.222 -26.971 1.00 93.94 176 ASN A N 1
ATOM 1375 C CA . ASN A 1 176 ? 9.019 4.501 -28.136 1.00 93.94 176 ASN A CA 1
ATOM 1376 C C . ASN A 1 176 ? 7.784 3.591 -28.183 1.00 93.94 176 ASN A C 1
ATOM 1378 O O . ASN A 1 176 ? 6.684 4.065 -28.455 1.00 93.94 176 ASN A O 1
ATOM 1382 N N . HIS A 1 177 ? 7.933 2.303 -27.856 1.00 91.56 177 HIS A N 1
ATOM 1383 C CA . HIS A 1 177 ? 6.814 1.358 -27.843 1.00 91.56 177 HIS A CA 1
ATOM 1384 C C . HIS A 1 177 ? 5.735 1.716 -26.806 1.00 91.56 177 HIS A C 1
ATOM 1386 O O . HIS A 1 177 ? 4.544 1.530 -27.054 1.00 91.56 177 HIS A O 1
ATOM 1392 N N . PHE A 1 178 ? 6.137 2.240 -25.645 1.00 91.44 178 PHE A N 1
ATOM 1393 C CA . PHE A 1 178 ? 5.212 2.609 -24.570 1.00 91.44 178 PHE A CA 1
ATOM 1394 C C . PHE A 1 178 ? 4.800 4.086 -24.571 1.00 91.44 178 PHE A C 1
ATOM 1396 O O . PHE A 1 178 ? 4.029 4.479 -23.694 1.00 91.44 178 PHE A O 1
ATOM 1403 N N . ALA A 1 179 ? 5.262 4.877 -25.547 1.00 90.44 179 ALA A N 1
ATOM 1404 C CA . ALA A 1 179 ? 5.083 6.329 -25.596 1.00 90.44 179 ALA A CA 1
ATOM 1405 C C . ALA A 1 179 ? 5.537 7.020 -24.290 1.00 90.44 179 ALA A C 1
ATOM 1407 O O . ALA A 1 179 ? 4.844 7.866 -23.727 1.00 90.44 179 ALA A O 1
ATOM 1408 N N . THR A 1 180 ? 6.705 6.617 -23.786 1.00 90.62 180 THR A N 1
ATOM 1409 C CA . THR A 1 180 ? 7.335 7.143 -22.561 1.00 90.62 180 THR A CA 1
ATOM 1410 C C . THR A 1 180 ? 8.740 7.660 -22.849 1.00 90.62 180 THR A C 1
ATOM 1412 O O . THR A 1 180 ? 9.273 7.424 -23.930 1.00 90.62 180 THR A O 1
ATOM 1415 N N . THR A 1 181 ? 9.384 8.319 -21.882 1.00 91.62 181 THR A N 1
ATOM 1416 C CA . THR A 1 181 ? 10.777 8.752 -22.050 1.00 91.62 181 THR A CA 1
ATOM 1417 C C . THR A 1 181 ? 11.768 7.633 -21.690 1.00 91.62 181 THR A C 1
ATOM 1419 O O . THR A 1 181 ? 11.505 6.851 -20.770 1.00 91.62 181 THR A O 1
ATOM 1422 N N . PRO A 1 182 ? 12.950 7.562 -22.336 1.00 92.31 182 PRO A N 1
ATOM 1423 C CA . PRO A 1 182 ? 14.014 6.636 -21.928 1.00 92.31 182 PRO A CA 1
ATOM 1424 C C . PRO A 1 182 ? 14.449 6.830 -20.466 1.00 92.31 182 PRO A C 1
ATOM 1426 O O . PRO A 1 182 ? 14.828 5.870 -19.793 1.00 92.31 182 PRO A O 1
ATOM 1429 N N . THR A 1 183 ? 14.344 8.059 -19.950 1.00 92.00 183 THR A N 1
ATOM 1430 C CA . THR A 1 183 ? 14.615 8.396 -18.547 1.00 92.00 183 THR A CA 1
ATOM 1431 C C . THR A 1 183 ? 13.646 7.695 -17.602 1.00 92.00 183 THR A C 1
ATOM 1433 O O . THR A 1 183 ? 14.084 7.146 -16.592 1.00 92.00 183 THR A O 1
ATOM 1436 N N . ASP A 1 184 ? 12.352 7.662 -17.923 1.00 86.69 184 ASP A N 1
ATOM 1437 C CA . ASP A 1 184 ? 11.351 6.981 -17.097 1.00 86.69 184 ASP A CA 1
ATOM 1438 C C . ASP A 1 184 ? 11.611 5.473 -17.038 1.00 86.69 184 ASP A C 1
ATOM 1440 O O . ASP A 1 184 ? 11.599 4.890 -15.952 1.00 86.69 184 ASP A O 1
ATOM 1444 N N . ILE A 1 185 ? 11.952 4.857 -18.177 1.00 89.38 185 ILE A N 1
ATOM 1445 C CA . ILE A 1 185 ? 12.330 3.437 -18.244 1.00 89.38 185 ILE A CA 1
ATO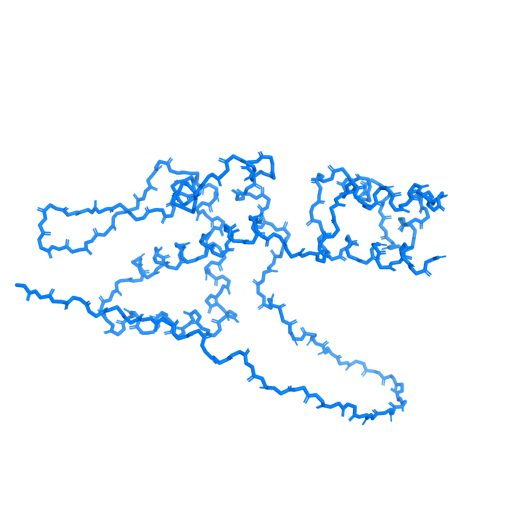M 1446 C C . ILE A 1 185 ? 13.596 3.177 -17.416 1.00 89.38 185 ILE A C 1
ATOM 1448 O O . ILE A 1 185 ? 13.608 2.294 -16.560 1.00 89.38 185 ILE A O 1
ATOM 1452 N N . SER A 1 186 ? 14.632 4.006 -17.573 1.00 91.19 186 SER A N 1
ATOM 1453 C CA . SER A 1 186 ? 15.870 3.915 -16.786 1.00 91.19 186 SER A CA 1
ATOM 1454 C C . SER A 1 186 ? 15.630 4.064 -15.280 1.00 91.19 186 SER A C 1
ATOM 1456 O O . SER A 1 186 ? 16.284 3.410 -14.465 1.00 91.19 186 SER A O 1
ATOM 1458 N N . ARG A 1 187 ? 14.715 4.946 -14.869 1.00 88.75 187 ARG A N 1
ATOM 1459 C CA . ARG A 1 187 ? 14.362 5.137 -13.455 1.00 88.75 187 ARG A CA 1
ATOM 1460 C C . ARG A 1 187 ? 13.632 3.925 -12.886 1.00 88.75 187 ARG A C 1
ATOM 1462 O O . ARG A 1 187 ? 13.840 3.616 -11.716 1.00 88.75 187 ARG A O 1
ATOM 1469 N N . ILE A 1 188 ? 12.807 3.253 -13.686 1.00 86.75 188 ILE A N 1
ATOM 1470 C CA . ILE A 1 188 ? 12.134 2.008 -13.299 1.00 86.75 188 ILE A CA 1
ATOM 1471 C C . ILE A 1 188 ? 13.146 0.865 -13.185 1.00 86.75 188 ILE A C 1
ATOM 1473 O O . ILE A 1 188 ? 13.175 0.189 -12.160 1.00 86.75 188 ILE A O 1
ATOM 1477 N N . GLU A 1 189 ? 14.033 0.703 -14.170 1.00 89.00 189 GLU A N 1
ATOM 1478 C CA . GLU A 1 189 ? 15.094 -0.317 -14.148 1.00 89.00 189 GLU A CA 1
ATOM 1479 C C . GLU A 1 189 ? 16.030 -0.166 -12.940 1.00 89.00 189 GLU A C 1
ATOM 1481 O O . GLU A 1 189 ? 16.478 -1.147 -12.354 1.00 89.00 189 GLU A O 1
ATOM 1486 N N . ARG A 1 190 ? 16.292 1.072 -12.512 1.00 85.25 190 ARG A N 1
ATOM 1487 C CA . ARG A 1 190 ? 17.093 1.363 -11.313 1.00 85.25 190 ARG A CA 1
ATOM 1488 C C . ARG A 1 190 ? 16.303 1.322 -10.001 1.00 85.25 190 ARG A C 1
ATOM 1490 O O . ARG A 1 190 ? 16.868 1.628 -8.958 1.00 85.25 190 ARG A O 1
ATOM 1497 N N . GLY A 1 191 ? 15.002 1.028 -10.034 1.00 78.94 191 GLY A N 1
ATOM 1498 C CA . GLY A 1 191 ? 14.151 1.028 -8.838 1.00 78.94 191 GLY A CA 1
ATOM 1499 C C . GLY A 1 191 ? 13.952 2.412 -8.203 1.00 78.94 191 GLY A C 1
ATOM 1500 O O . GLY A 1 191 ? 13.546 2.520 -7.052 1.00 78.94 191 GLY A O 1
ATOM 1501 N N . LEU A 1 192 ? 14.218 3.499 -8.932 1.00 79.44 192 LEU A N 1
ATOM 1502 C CA . LEU A 1 192 ? 13.975 4.868 -8.456 1.00 79.44 192 LEU A CA 1
ATOM 1503 C C . LEU A 1 192 ? 12.505 5.266 -8.590 1.00 79.44 192 LEU A C 1
ATOM 1505 O O . LEU A 1 192 ? 12.031 6.181 -7.919 1.00 79.44 192 LEU A O 1
ATOM 1509 N N . THR A 1 193 ? 11.780 4.635 -9.511 1.00 78.69 193 THR A N 1
ATOM 1510 C CA . THR A 1 193 ? 10.348 4.852 -9.734 1.00 78.69 193 THR A CA 1
ATOM 1511 C C . THR A 1 193 ? 9.642 3.504 -9.764 1.00 78.69 193 THR A C 1
ATOM 1513 O O . THR A 1 193 ? 10.069 2.595 -10.463 1.00 78.69 193 THR A O 1
ATOM 1516 N N . HIS A 1 194 ? 8.561 3.380 -8.996 1.00 71.94 194 HIS A N 1
ATOM 1517 C CA . HIS A 1 194 ? 7.875 2.109 -8.754 1.00 71.94 194 HIS A CA 1
ATOM 1518 C C . HIS A 1 194 ? 6.522 2.080 -9.474 1.00 71.94 194 HIS A C 1
ATOM 1520 O O . HIS A 1 194 ? 5.466 2.019 -8.843 1.00 71.94 194 HIS A O 1
ATOM 1526 N N . ASP A 1 195 ? 6.542 2.175 -10.805 1.00 81.44 195 ASP A N 1
ATOM 1527 C CA . ASP A 1 195 ? 5.333 1.977 -11.606 1.00 81.44 195 ASP A CA 1
ATOM 1528 C C . ASP A 1 195 ? 5.151 0.495 -11.938 1.00 81.44 195 ASP A C 1
ATOM 1530 O O . ASP A 1 195 ? 5.718 -0.025 -12.897 1.00 81.44 195 ASP A O 1
ATOM 1534 N N . THR A 1 196 ? 4.330 -0.183 -11.141 1.00 79.25 196 THR A N 1
ATOM 1535 C CA . THR A 1 196 ? 4.079 -1.623 -11.274 1.00 79.25 196 THR A CA 1
ATOM 1536 C C . THR A 1 196 ? 3.326 -1.993 -12.549 1.00 79.25 196 THR A C 1
ATOM 1538 O O . THR A 1 196 ? 3.483 -3.101 -13.059 1.00 79.25 196 THR A O 1
ATOM 1541 N N . HIS A 1 197 ? 2.502 -1.092 -13.085 1.00 84.94 197 HIS A N 1
ATOM 1542 C CA . HIS A 1 197 ? 1.723 -1.365 -14.287 1.00 84.94 197 HIS A CA 1
ATOM 1543 C C . HIS A 1 197 ? 2.599 -1.263 -15.534 1.00 84.94 197 HIS A C 1
ATOM 1545 O O . HIS A 1 197 ? 2.576 -2.155 -16.383 1.00 84.94 197 HIS A O 1
ATOM 1551 N N . LEU A 1 198 ? 3.394 -0.194 -15.629 1.00 86.31 198 LEU A N 1
ATOM 1552 C CA . LEU A 1 198 ? 4.346 -0.025 -16.721 1.00 86.31 198 LEU A CA 1
ATOM 1553 C C . LEU A 1 198 ? 5.425 -1.114 -16.680 1.00 86.31 198 LEU A C 1
ATOM 1555 O O . LEU A 1 198 ? 5.683 -1.739 -17.703 1.00 86.31 198 LEU A O 1
ATOM 1559 N N . ALA A 1 199 ? 5.968 -1.417 -15.498 1.00 87.00 199 ALA A N 1
ATOM 1560 C CA . ALA A 1 199 ? 6.949 -2.483 -15.313 1.00 87.00 199 ALA A CA 1
ATOM 1561 C C . ALA A 1 199 ? 6.429 -3.853 -15.792 1.00 87.00 199 ALA A C 1
ATOM 1563 O O . ALA A 1 199 ? 7.125 -4.552 -16.527 1.00 87.00 199 ALA A O 1
ATOM 1564 N N . ARG A 1 200 ? 5.178 -4.211 -15.457 1.00 88.19 200 ARG A N 1
ATOM 1565 C CA . ARG A 1 200 ? 4.550 -5.461 -15.923 1.00 88.19 200 ARG A CA 1
ATOM 1566 C C . ARG A 1 200 ? 4.410 -5.495 -17.446 1.00 88.19 200 ARG A C 1
ATOM 1568 O O . ARG A 1 200 ? 4.818 -6.464 -18.072 1.00 88.19 200 ARG A O 1
ATOM 1575 N N . ARG A 1 201 ? 3.918 -4.408 -18.050 1.00 90.25 201 ARG A N 1
ATOM 1576 C CA . ARG A 1 201 ? 3.789 -4.301 -19.513 1.00 90.25 201 ARG A CA 1
ATOM 1577 C C . ARG A 1 201 ? 5.132 -4.419 -20.235 1.00 90.25 201 ARG A C 1
ATOM 1579 O O . ARG A 1 201 ? 5.194 -5.075 -21.270 1.00 90.25 201 ARG A O 1
ATOM 1586 N N . ILE A 1 202 ? 6.184 -3.794 -19.701 1.00 89.25 202 ILE A N 1
ATOM 1587 C CA . ILE A 1 202 ? 7.543 -3.899 -20.251 1.00 89.25 202 ILE A CA 1
ATOM 1588 C C . ILE A 1 202 ? 8.003 -5.354 -20.205 1.00 89.25 202 ILE A C 1
ATOM 1590 O O . ILE A 1 202 ? 8.404 -5.881 -21.238 1.00 89.25 202 ILE A O 1
ATOM 1594 N N . ARG A 1 203 ? 7.888 -6.018 -19.048 1.00 90.00 203 ARG A N 1
ATOM 1595 C CA . ARG A 1 203 ? 8.255 -7.433 -18.910 1.00 90.00 203 ARG A CA 1
ATOM 1596 C C . ARG A 1 203 ? 7.525 -8.303 -19.929 1.00 90.00 203 ARG A C 1
ATOM 1598 O O . ARG A 1 203 ? 8.171 -9.045 -20.659 1.00 90.00 203 ARG A O 1
ATOM 1605 N N . ASP A 1 204 ? 6.200 -8.204 -19.988 1.00 90.62 204 ASP A N 1
ATOM 1606 C CA . ASP A 1 204 ? 5.386 -9.068 -20.846 1.00 90.62 204 ASP A CA 1
ATOM 1607 C C . ASP A 1 204 ? 5.745 -8.863 -22.333 1.00 90.62 204 ASP A C 1
ATOM 1609 O O . ASP A 1 204 ? 5.798 -9.819 -23.103 1.00 90.62 204 ASP A O 1
ATOM 1613 N N . ARG A 1 205 ? 6.095 -7.631 -22.735 1.00 90.00 205 ARG A N 1
ATOM 1614 C CA . ARG A 1 205 ? 6.587 -7.335 -24.089 1.00 90.00 205 ARG A CA 1
ATOM 1615 C C . ARG A 1 205 ? 7.971 -7.921 -24.361 1.00 90.00 205 ARG A C 1
ATOM 1617 O O . ARG A 1 205 ? 8.192 -8.418 -25.466 1.00 90.00 205 ARG A O 1
ATOM 1624 N N . LEU A 1 206 ? 8.890 -7.818 -23.399 1.00 89.31 206 LEU A N 1
ATOM 1625 C CA . LEU A 1 206 ? 10.244 -8.362 -23.516 1.00 89.31 206 LEU A CA 1
ATOM 1626 C C . LEU A 1 206 ? 10.203 -9.890 -23.632 1.00 89.31 206 LEU A C 1
ATOM 1628 O O . LEU A 1 206 ? 10.884 -10.429 -24.493 1.00 89.31 206 LEU A O 1
ATOM 1632 N N . LEU A 1 207 ? 9.343 -10.567 -22.864 1.00 88.56 207 LEU A N 1
ATOM 1633 C CA . LEU A 1 207 ? 9.152 -12.021 -22.941 1.00 88.56 207 LEU A CA 1
ATOM 1634 C C . LEU A 1 207 ? 8.517 -12.491 -24.258 1.00 88.56 207 LEU A C 1
ATOM 1636 O O . LEU A 1 207 ? 8.785 -13.605 -24.690 1.00 88.56 207 LEU A O 1
ATOM 1640 N N . ALA A 1 208 ? 7.689 -11.657 -24.893 1.00 86.19 208 ALA A N 1
ATOM 1641 C CA . ALA A 1 208 ? 7.020 -11.978 -26.157 1.00 86.19 208 ALA A CA 1
ATOM 1642 C C . ALA A 1 208 ? 7.870 -11.720 -27.418 1.00 86.19 208 ALA A C 1
ATOM 1644 O O . ALA A 1 208 ? 7.382 -11.941 -28.524 1.00 86.19 208 ALA A O 1
ATOM 1645 N N . THR A 1 209 ? 9.088 -11.182 -27.274 1.00 73.94 209 THR A N 1
ATOM 1646 C CA . THR A 1 209 ? 10.049 -11.044 -28.395 1.00 73.94 209 THR A CA 1
ATOM 1647 C C . THR A 1 209 ? 10.859 -12.324 -28.539 1.00 73.94 209 THR A C 1
ATOM 1649 O O . THR A 1 209 ? 11.471 -12.505 -29.603 1.00 73.94 209 THR A O 1
#